Protein AF-A0A2D2CXA0-F1 (afdb_monomer_lite)

Sequence (372 aa):
MQEADERDWNELEARYREECAALLGDARRHLEQRVAGEQAKIENALAGFSRDFDAWLARERRGEASPKPNLSTLFEIWLERAPRSSDAAAERAKRRAAEAEAEALRDRLGAETARAEELERRLREAEAAVPPPAPRRGRTPGVVAVLLAAALGAMLAAAAFAPRLADSRRTADAPTQQAAETPTPPAAEEARAEAPAEAPTPPAPSPAPAAAPEPERTAAFRLAFDNRDIAGAQIAALRNVDQPGCLAACRRRADCRAYVFDKWNHACRLKADAIAFTLNPRATSGLRDDSPLPRAPAGPIAMERYPSRAFPGEGYRIDASEGPQACEALCRDDAVCVAFTFRLDEGVCHLFATTGEYFPNALADSGGKRQN

Foldseek 3Di:
DVVVVVVVVVVVVVVVVVVVVVVVVVVVVVVVVVVVVVVVVVVVLVVVLVVVVVVVVVCVVVVVDDPPQDPVRSVVVSVVVPDPDVCVVVVVVVVVVVVVVVVVVVVVVVVVVVVVVVVVVVVVVVVVPPPDPDDDDDDDPPPVVVVVVVVVVVVVVVVVPDDDPDPPPPDDDDDDDDDDDDDDDDDDDDDDDDDDDDDDDPDDPDDDPDPDPDPLPQFDKDPKDAQKDFDAAFPDKDFPAAPVRLVVVLSVDPQFFKKKAQQAGRMITTHSAGAEIKGHQRIIMIGTPPHDDHHYDDFDKDKDKDAQKDFDDQAPDKDQAPDPVRLSVVLVPDPQFFKWKQFQVVNMIHGHSHTGHIDGHNRIMMIGITGD

Organism: Methylosinus trichosporium (strain ATCC 35070 / NCIMB 11131 / UNIQEM 75 / OB3b) (NCBI:txid595536)

InterPro domains:
  IPR000177 Apple domain [SM00223] (304-372)
  IPR003609 PAN/Apple domain [PF00024] (225-277)
  IPR003609 PAN/Apple domain [PF00024] (321-358)

Radius of gyration: 35.38 Å; chains: 1; bounding box: 102×55×105 Å

pLDDT: mean 81.2, std 17.82, range [38.09, 98.75]

Secondary structure (DSSP, 8-state):
-HHHHHHHHHHHHHHHHHHHHHHHHHHHHHHHHHHHHHHHHHHHHHHHHHHHHHHHHHHHHTT-------HHHHHHHHHHHS---THHHHHHHHHHHHHHHHHHHHHHHHHHHHHHHHHHHHHHHHHHHSPPPP------TTTHHHHHHHHHHHHHHHGGG-----SSS---------PPPPPPPPPPP----PPP----PPPPPPPP-PPPPP------BPPPEEEEEEES-EEEEEES--HHHHHHHHHT-TT--EEEEETTTTEEEEES---EEEEEEEEEEEEBTTSPPPBPP--PEEEEEEEEEE-SS--SEEEE-SSHHHHHHHHHH-SS-SEEEEETTTTEEEEESS----EEEEEEEEEEEEE-

Structure (mmCIF, N/CA/C/O backbone):
data_AF-A0A2D2CXA0-F1
#
_entry.id   AF-A0A2D2CXA0-F1
#
loop_
_atom_site.group_PDB
_atom_site.id
_atom_site.type_symbol
_atom_site.label_atom_id
_atom_site.label_alt_id
_atom_site.label_comp_id
_atom_site.label_asym_id
_atom_site.label_entity_id
_atom_site.label_seq_id
_atom_site.pdbx_PDB_ins_code
_atom_site.Cartn_x
_atom_site.Cartn_y
_atom_site.Cartn_z
_atom_site.occupancy
_atom_site.B_iso_or_equiv
_atom_site.auth_seq_id
_atom_site.auth_comp_id
_atom_site.auth_asym_id
_atom_site.auth_atom_id
_atom_site.pdbx_PDB_model_num
ATOM 1 N N . MET A 1 1 ? 15.502 8.941 -55.638 1.00 53.84 1 MET A N 1
ATOM 2 C CA . MET A 1 1 ? 15.876 8.093 -54.483 1.00 53.84 1 MET A CA 1
ATOM 3 C C . MET A 1 1 ? 16.246 8.909 -53.252 1.00 53.84 1 MET A C 1
ATOM 5 O O . MET A 1 1 ? 15.835 8.488 -52.191 1.00 53.84 1 MET A O 1
ATOM 9 N N . GLN A 1 2 ? 16.928 10.059 -53.354 1.00 56.94 2 GLN A N 1
ATOM 10 C CA . GLN A 1 2 ? 17.250 10.887 -52.174 1.00 56.94 2 GLN A CA 1
ATOM 11 C C . GLN A 1 2 ? 16.018 11.495 -51.466 1.00 56.94 2 GLN A C 1
ATOM 13 O O . GLN A 1 2 ? 15.984 11.523 -50.248 1.00 56.94 2 GLN A O 1
ATOM 18 N N . GLU A 1 3 ? 14.962 11.877 -52.193 1.00 61.56 3 GLU A N 1
ATOM 19 C CA . GLU A 1 3 ? 13.756 12.478 -51.577 1.00 61.56 3 GLU A CA 1
ATOM 20 C C . GLU A 1 3 ? 12.886 11.505 -50.756 1.00 61.56 3 GLU A C 1
ATOM 22 O O . GLU A 1 3 ? 12.046 11.946 -49.975 1.00 61.56 3 GLU A O 1
ATOM 27 N N . ALA A 1 4 ? 13.034 10.188 -50.947 1.00 63.53 4 ALA A N 1
ATOM 28 C CA . ALA A 1 4 ? 12.272 9.197 -50.180 1.00 63.53 4 ALA A CA 1
ATOM 29 C C . ALA A 1 4 ? 12.884 8.963 -48.788 1.00 63.53 4 ALA A C 1
ATOM 31 O O . ALA A 1 4 ? 12.149 8.752 -47.832 1.00 63.53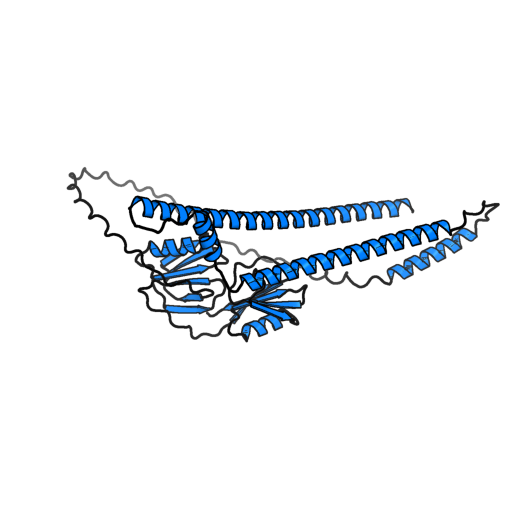 4 ALA A O 1
ATOM 32 N N . ASP A 1 5 ? 14.211 9.072 -48.686 1.00 77.81 5 ASP A N 1
ATOM 33 C CA . ASP A 1 5 ? 14.987 8.906 -47.449 1.00 77.81 5 ASP A CA 1
ATOM 34 C C . ASP A 1 5 ? 14.786 10.106 -46.503 1.00 77.81 5 ASP A C 1
ATOM 36 O O . ASP A 1 5 ? 14.668 9.974 -45.289 1.00 77.81 5 ASP A O 1
ATOM 40 N N . GLU A 1 6 ? 14.646 11.303 -47.079 1.00 79.94 6 GLU A N 1
ATOM 41 C CA . GLU A 1 6 ? 14.431 12.538 -46.322 1.00 79.94 6 GLU A CA 1
ATOM 42 C C . GLU A 1 6 ? 13.025 12.611 -45.697 1.00 79.94 6 GLU A C 1
ATOM 44 O O . GLU A 1 6 ? 1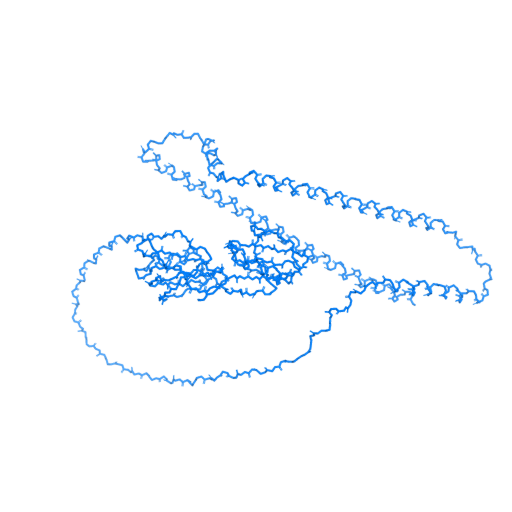2.851 13.181 -44.621 1.00 79.94 6 GLU A O 1
ATOM 49 N N . ARG A 1 7 ? 12.003 12.005 -46.323 1.00 78.81 7 ARG A N 1
ATOM 50 C CA . ARG A 1 7 ? 10.654 11.931 -45.726 1.00 78.81 7 ARG A CA 1
ATOM 51 C C . ARG A 1 7 ? 10.586 10.964 -44.551 1.00 78.81 7 ARG A C 1
ATOM 53 O O . ARG A 1 7 ? 9.989 11.322 -43.542 1.00 78.81 7 ARG A O 1
ATOM 60 N N . ASP A 1 8 ? 11.216 9.798 -44.669 1.00 86.44 8 ASP A N 1
ATOM 61 C CA . ASP A 1 8 ? 11.238 8.789 -43.600 1.00 86.44 8 ASP A CA 1
ATOM 62 C C . ASP A 1 8 ? 11.942 9.335 -42.346 1.00 86.44 8 ASP A C 1
ATOM 64 O O . ASP A 1 8 ? 11.471 9.174 -41.219 1.00 86.44 8 ASP A O 1
ATOM 68 N N . TRP A 1 9 ? 13.012 10.113 -42.543 1.00 80.44 9 TRP A N 1
ATOM 69 C CA . TRP A 1 9 ? 13.695 10.768 -41.430 1.00 80.44 9 TRP A CA 1
ATOM 70 C C . TRP A 1 9 ? 12.845 11.898 -40.809 1.00 80.44 9 TRP A C 1
ATOM 72 O O . TRP A 1 9 ? 12.706 11.986 -39.594 1.00 80.44 9 TRP A O 1
ATOM 82 N N . ASN A 1 10 ? 12.160 12.728 -41.596 1.00 86.00 10 ASN A N 1
ATOM 83 C CA . ASN A 1 10 ? 11.272 13.742 -41.005 1.00 86.00 10 ASN A CA 1
ATOM 84 C C . ASN A 1 10 ? 10.130 13.120 -40.167 1.00 86.00 10 ASN A C 1
ATOM 86 O O . ASN A 1 10 ? 9.771 13.658 -39.117 1.00 86.00 10 ASN A O 1
ATOM 90 N N . GLU A 1 11 ? 9.576 11.978 -40.591 1.00 88.56 11 GLU A N 1
ATOM 91 C CA . GLU A 1 11 ? 8.541 11.256 -39.837 1.00 88.56 11 GLU A CA 1
ATOM 92 C C . GLU A 1 11 ? 9.082 10.639 -38.539 1.00 88.56 11 GLU A C 1
ATOM 94 O O . GLU A 1 11 ? 8.463 10.773 -37.478 1.00 88.56 11 GLU A O 1
ATOM 99 N N . LEU A 1 12 ? 10.256 10.007 -38.591 1.00 81.00 12 LEU A N 1
ATOM 100 C CA . LEU A 1 12 ? 10.895 9.431 -37.409 1.00 81.00 12 LEU A CA 1
ATOM 101 C C . LEU A 1 12 ? 11.312 10.517 -36.402 1.00 81.00 12 LEU A C 1
ATOM 103 O O . LEU A 1 12 ? 11.112 10.341 -35.199 1.00 81.00 12 LEU A O 1
ATOM 107 N N . GLU A 1 13 ? 11.827 11.658 -36.869 1.00 87.81 13 GLU A N 1
ATOM 108 C CA . GLU A 1 13 ? 12.148 12.796 -36.005 1.00 87.81 13 GLU A CA 1
ATOM 109 C C . GLU A 1 13 ? 10.887 13.362 -35.336 1.00 87.81 13 GLU A C 1
ATOM 111 O O . GLU A 1 13 ? 10.889 13.623 -34.130 1.00 87.81 13 GLU A O 1
ATOM 116 N N . ALA A 1 14 ? 9.791 13.517 -36.086 1.00 88.88 14 ALA A N 1
ATOM 117 C CA . ALA A 1 14 ? 8.520 13.986 -35.540 1.00 88.88 14 ALA A CA 1
ATOM 118 C C . ALA A 1 14 ? 7.998 13.051 -34.440 1.00 88.88 14 ALA A C 1
ATOM 120 O O . ALA A 1 14 ? 7.622 13.517 -33.362 1.00 88.88 14 ALA A O 1
ATOM 121 N N . ARG A 1 15 ? 8.052 11.735 -34.676 1.00 86.69 15 ARG A N 1
ATOM 122 C CA . ARG A 1 15 ? 7.653 10.724 -33.692 1.00 86.69 15 ARG A CA 1
ATOM 123 C C . ARG A 1 15 ? 8.514 10.779 -32.433 1.00 86.69 15 ARG A C 1
ATOM 125 O O . ARG A 1 15 ? 7.987 10.766 -31.325 1.00 86.69 15 ARG A O 1
ATOM 132 N N . TYR A 1 16 ? 9.830 10.892 -32.595 1.00 81.69 16 TYR A N 1
ATOM 133 C CA . TYR A 1 16 ? 10.749 11.001 -31.466 1.00 81.69 16 TYR A CA 1
ATOM 134 C C . TYR A 1 16 ? 10.483 12.265 -30.633 1.00 81.69 16 TYR A C 1
ATOM 136 O O . TYR A 1 16 ? 10.443 12.210 -29.405 1.00 81.69 16 TYR A O 1
ATOM 144 N N . ARG A 1 17 ? 10.224 13.406 -31.287 1.00 85.75 17 ARG A N 1
ATOM 145 C CA . ARG A 1 17 ? 9.852 14.655 -30.600 1.00 85.75 17 ARG A CA 1
ATOM 146 C C . ARG A 1 17 ? 8.550 14.515 -29.810 1.00 85.75 17 ARG A C 1
ATOM 148 O O . ARG A 1 17 ? 8.471 15.036 -28.698 1.00 85.75 17 ARG A O 1
ATOM 155 N N . GLU A 1 18 ? 7.554 13.817 -30.352 1.00 89.06 18 GLU A N 1
ATOM 156 C CA . GLU A 1 18 ? 6.287 13.551 -29.661 1.00 89.06 18 GLU A CA 1
ATOM 157 C C . GLU A 1 18 ? 6.487 12.658 -28.425 1.00 89.06 18 GLU A C 1
ATOM 159 O O . GLU A 1 18 ? 6.010 12.992 -27.339 1.00 89.06 18 GLU A O 1
ATOM 164 N N . GLU A 1 19 ? 7.269 11.582 -28.550 1.00 83.69 19 GLU A N 1
ATOM 165 C CA . GLU A 1 19 ? 7.605 10.687 -27.433 1.00 83.69 19 GLU A CA 1
ATOM 166 C C . GLU A 1 19 ? 8.385 11.423 -26.326 1.00 83.69 19 GLU A C 1
ATOM 168 O O . GLU A 1 19 ? 8.049 11.313 -25.143 1.00 83.69 19 GLU A O 1
ATOM 173 N N . CYS A 1 20 ? 9.370 12.255 -26.687 1.00 79.44 20 CYS A N 1
ATOM 174 C CA . CYS A 1 20 ? 10.084 13.099 -25.727 1.00 79.44 20 CYS A CA 1
ATOM 175 C C . CYS A 1 20 ? 9.160 14.113 -25.035 1.00 79.44 20 CYS A C 1
ATOM 177 O O . CYS A 1 20 ? 9.269 14.318 -23.823 1.00 79.44 20 CYS A O 1
ATOM 179 N N . ALA A 1 21 ? 8.244 14.745 -25.773 1.00 85.12 21 ALA A N 1
ATOM 180 C CA . ALA A 1 21 ? 7.292 15.695 -25.204 1.00 85.12 21 ALA A CA 1
ATOM 181 C C . ALA A 1 21 ? 6.337 15.019 -24.206 1.00 85.12 21 ALA A C 1
ATOM 183 O O . ALA A 1 21 ? 6.059 15.586 -23.145 1.00 85.12 21 ALA A O 1
ATOM 184 N N . ALA A 1 22 ? 5.881 13.798 -24.504 1.00 84.00 22 ALA A N 1
ATOM 185 C CA . ALA A 1 22 ? 5.052 13.006 -23.600 1.00 84.00 22 ALA A CA 1
ATOM 186 C C . ALA A 1 22 ? 5.792 12.672 -22.293 1.00 84.00 22 ALA A C 1
ATOM 188 O O . ALA A 1 22 ? 5.273 12.957 -21.210 1.00 84.00 22 ALA A O 1
ATOM 189 N N . LEU A 1 23 ? 7.034 12.178 -22.389 1.00 76.50 23 LEU A N 1
ATOM 190 C CA . LEU A 1 23 ? 7.877 11.859 -21.228 1.00 76.50 23 LEU A CA 1
ATOM 191 C C . LEU A 1 23 ? 8.147 13.084 -20.343 1.00 76.50 23 LEU A C 1
ATOM 193 O O . LEU A 1 23 ? 8.037 13.005 -19.118 1.00 76.50 23 LEU A O 1
ATOM 197 N N . LEU A 1 24 ? 8.452 14.239 -20.943 1.00 79.69 24 LEU A N 1
ATOM 198 C CA . LEU A 1 24 ? 8.636 15.490 -20.199 1.00 79.69 24 LEU A CA 1
ATOM 199 C C . LEU A 1 24 ? 7.334 15.955 -19.528 1.00 79.69 24 LEU A C 1
ATOM 201 O O . LEU A 1 24 ? 7.364 16.465 -18.405 1.00 79.69 24 LEU A O 1
ATOM 205 N N . GLY A 1 25 ? 6.188 15.752 -20.183 1.00 84.81 25 GLY A N 1
ATOM 206 C CA . GLY A 1 25 ? 4.870 16.029 -19.616 1.00 84.81 25 GLY A CA 1
ATOM 207 C C . GLY A 1 25 ? 4.556 15.172 -18.385 1.00 84.81 25 GLY A C 1
ATOM 208 O O . GLY A 1 25 ? 4.068 15.700 -17.383 1.00 84.81 25 GLY A O 1
ATOM 209 N N . ASP A 1 26 ? 4.868 13.875 -18.430 1.00 77.19 26 ASP A N 1
ATOM 210 C CA . ASP A 1 26 ? 4.719 12.960 -17.290 1.00 77.19 26 ASP A CA 1
ATOM 211 C C . ASP A 1 26 ? 5.654 13.321 -16.134 1.00 77.19 26 ASP A C 1
ATOM 213 O O . ASP A 1 26 ? 5.209 13.436 -14.988 1.00 77.19 26 ASP A O 1
ATOM 217 N N . ALA A 1 27 ? 6.930 13.584 -16.429 1.00 67.88 27 ALA A N 1
ATOM 218 C CA . ALA A 1 27 ? 7.909 13.999 -15.427 1.00 67.88 27 ALA A CA 1
ATOM 219 C C . ALA A 1 27 ? 7.477 15.290 -14.710 1.00 67.88 27 ALA A C 1
ATOM 221 O O . ALA A 1 27 ? 7.562 15.388 -13.482 1.00 67.88 27 ALA A O 1
ATOM 222 N N . ARG A 1 28 ? 6.944 16.265 -15.458 1.00 86.19 28 ARG A N 1
ATOM 223 C CA . ARG A 1 28 ? 6.404 17.505 -14.892 1.00 86.19 28 ARG A CA 1
ATOM 224 C C . ARG A 1 28 ? 5.213 17.245 -13.968 1.00 86.19 28 ARG A C 1
ATOM 226 O O . ARG A 1 28 ? 5.216 17.751 -12.849 1.00 86.19 28 ARG A O 1
ATOM 233 N N . ARG A 1 29 ? 4.230 16.441 -14.393 1.00 81.06 29 ARG A N 1
ATOM 234 C CA . ARG A 1 29 ? 3.072 16.079 -13.550 1.00 81.06 29 ARG A CA 1
ATOM 235 C C . ARG A 1 29 ? 3.506 15.399 -12.254 1.00 81.06 29 ARG A C 1
ATOM 237 O O . ARG A 1 29 ? 2.975 15.710 -11.191 1.00 81.06 29 ARG A O 1
ATOM 244 N N . HIS A 1 30 ? 4.489 14.506 -12.328 1.00 73.94 30 HIS A N 1
ATOM 245 C CA . HIS A 1 30 ? 5.022 13.826 -11.151 1.00 73.94 30 HIS A CA 1
ATOM 246 C C . HIS A 1 30 ? 5.694 14.804 -10.170 1.00 73.94 30 HIS A C 1
ATOM 248 O O . HIS A 1 30 ? 5.470 14.727 -8.960 1.00 73.94 30 HIS A O 1
ATOM 254 N N . LEU A 1 31 ? 6.472 15.768 -10.674 1.00 67.44 31 LEU A N 1
ATOM 255 C CA . LEU A 1 31 ? 7.061 16.827 -9.848 1.00 67.44 31 LEU A CA 1
ATOM 256 C C . LEU A 1 31 ? 5.992 17.721 -9.208 1.00 67.44 31 LEU A C 1
ATOM 258 O O . LEU A 1 31 ? 6.068 17.988 -8.011 1.00 67.44 31 LEU A O 1
ATOM 262 N N . GLU A 1 32 ? 4.977 18.134 -9.969 1.00 81.25 32 GLU A N 1
ATOM 263 C CA . GLU A 1 32 ? 3.853 18.931 -9.459 1.00 81.25 32 GLU A CA 1
ATOM 264 C C . GLU A 1 32 ? 3.099 18.185 -8.340 1.00 81.25 32 GLU A C 1
ATOM 266 O O . GLU A 1 32 ? 2.808 18.773 -7.297 1.00 81.25 32 GLU A O 1
ATOM 271 N N . GLN A 1 33 ? 2.874 16.873 -8.485 1.00 78.62 33 GLN A N 1
ATOM 272 C CA . GLN A 1 33 ? 2.280 16.032 -7.438 1.00 78.62 33 GLN A CA 1
ATOM 273 C C . GLN A 1 33 ? 3.152 15.946 -6.178 1.00 78.62 33 GLN A C 1
ATOM 275 O O . GLN A 1 33 ? 2.628 16.028 -5.066 1.00 78.62 33 GLN A O 1
ATOM 280 N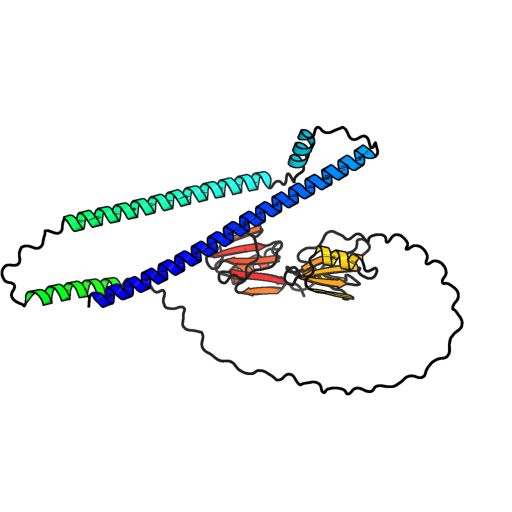 N . ARG A 1 34 ? 4.479 15.814 -6.321 1.00 77.31 34 ARG A N 1
ATOM 281 C CA . ARG A 1 34 ? 5.397 15.812 -5.168 1.00 77.31 34 ARG A CA 1
ATOM 282 C C . ARG A 1 34 ? 5.390 17.150 -4.436 1.00 77.31 34 ARG A C 1
ATOM 284 O O . ARG A 1 34 ? 5.324 17.155 -3.210 1.00 77.31 34 ARG A O 1
ATOM 291 N N . VAL A 1 35 ? 5.419 18.265 -5.167 1.00 81.56 35 VAL A N 1
ATOM 292 C CA . VAL A 1 35 ? 5.351 19.612 -4.578 1.00 81.56 35 VAL A CA 1
ATOM 293 C C . VAL A 1 35 ? 4.027 19.810 -3.840 1.00 81.56 35 VAL A C 1
ATOM 295 O O . VAL A 1 35 ? 4.041 20.238 -2.689 1.00 81.56 35 VAL A O 1
ATOM 298 N N . ALA A 1 36 ? 2.898 19.426 -4.445 1.00 79.06 36 ALA A N 1
ATOM 299 C CA . ALA A 1 36 ? 1.590 19.492 -3.794 1.00 79.06 36 ALA A CA 1
ATOM 300 C C . ALA A 1 36 ? 1.528 18.624 -2.523 1.00 79.06 36 ALA A C 1
ATOM 302 O O . ALA A 1 36 ? 0.997 19.056 -1.500 1.00 79.06 36 ALA A O 1
ATOM 303 N N . GLY A 1 37 ? 2.119 17.425 -2.558 1.00 77.94 37 GLY A N 1
ATOM 304 C CA . GLY A 1 37 ? 2.213 16.536 -1.400 1.00 77.94 37 GLY A CA 1
ATOM 305 C C . GLY A 1 37 ? 3.037 17.124 -0.251 1.00 77.94 37 GLY A C 1
ATOM 306 O O . GLY A 1 37 ? 2.608 17.069 0.901 1.00 77.94 37 GLY A O 1
ATOM 307 N N . GLU A 1 38 ? 4.195 17.721 -0.542 1.00 80.69 38 GLU A N 1
ATOM 308 C CA . GLU A 1 38 ? 5.014 18.406 0.469 1.00 80.69 38 GLU A CA 1
ATOM 309 C C . GLU A 1 38 ? 4.313 19.650 1.029 1.00 80.69 38 GLU A C 1
ATOM 311 O O . GLU A 1 38 ? 4.316 19.874 2.240 1.00 80.69 38 GLU A O 1
ATOM 316 N N . GLN A 1 39 ? 3.631 20.420 0.181 1.00 82.62 39 GLN A N 1
ATOM 317 C CA . GLN A 1 39 ? 2.872 21.585 0.625 1.00 82.62 39 GLN A CA 1
ATOM 318 C C . GLN A 1 39 ? 1.715 21.197 1.557 1.00 82.62 39 GLN A C 1
ATOM 320 O O . GLN A 1 39 ? 1.560 21.800 2.619 1.00 82.62 39 GLN A O 1
ATOM 325 N N . ALA A 1 40 ? 0.984 20.122 1.248 1.00 76.94 40 ALA A N 1
ATOM 326 C CA . ALA A 1 40 ? -0.053 19.590 2.130 1.00 76.94 40 ALA A CA 1
ATOM 327 C C . ALA A 1 40 ? 0.505 19.127 3.492 1.00 76.94 40 ALA A C 1
ATOM 329 O O . ALA A 1 40 ? -0.157 19.280 4.520 1.00 76.94 40 ALA A O 1
ATOM 330 N N . LYS A 1 41 ? 1.731 18.581 3.545 1.00 73.88 41 LYS A N 1
ATOM 331 C CA . LYS A 1 41 ? 2.391 18.241 4.823 1.00 73.88 41 LYS A CA 1
ATOM 332 C C . LYS A 1 41 ? 2.672 19.492 5.656 1.00 73.88 41 LYS A C 1
ATOM 334 O O . LYS A 1 41 ? 2.411 19.480 6.859 1.00 73.88 41 LYS A O 1
ATOM 339 N N . ILE A 1 42 ? 3.161 20.562 5.027 1.00 73.81 42 ILE A N 1
ATOM 340 C CA . ILE A 1 42 ? 3.424 21.848 5.692 1.00 73.81 42 ILE A CA 1
ATOM 341 C C . ILE A 1 42 ? 2.121 22.444 6.236 1.00 73.81 42 ILE A C 1
ATOM 343 O O . ILE A 1 42 ? 2.062 22.813 7.408 1.00 73.81 42 ILE A O 1
ATOM 347 N N . GLU A 1 43 ? 1.061 22.483 5.428 1.00 78.88 43 GLU A N 1
ATOM 348 C CA . GLU A 1 43 ? -0.248 23.003 5.846 1.00 78.88 43 GLU A CA 1
ATOM 349 C C . GLU A 1 43 ? -0.839 22.204 7.015 1.00 78.88 43 GLU A C 1
ATOM 351 O O . GLU A 1 43 ? -1.302 22.790 7.996 1.00 78.88 43 GLU A O 1
ATOM 356 N N . ASN A 1 44 ? -0.749 20.871 6.977 1.00 73.31 44 ASN A N 1
ATOM 357 C CA . ASN A 1 44 ? -1.187 20.014 8.081 1.00 73.31 44 ASN A CA 1
ATOM 358 C C . ASN A 1 44 ? -0.388 20.258 9.369 1.00 73.31 44 ASN A C 1
ATOM 360 O O . ASN A 1 44 ? -0.964 20.273 10.462 1.00 73.31 44 ASN A O 1
ATOM 364 N N . ALA A 1 45 ? 0.925 20.469 9.255 1.00 71.38 45 ALA A N 1
ATOM 365 C CA . ALA A 1 45 ? 1.782 20.777 10.394 1.00 71.38 45 ALA A CA 1
ATOM 366 C C . ALA A 1 45 ? 1.430 22.142 11.015 1.00 71.38 45 ALA A C 1
ATOM 368 O O . ALA A 1 45 ? 1.275 22.241 12.234 1.00 71.38 45 ALA A O 1
ATOM 369 N N . LEU A 1 46 ? 1.209 23.167 10.183 1.00 79.94 46 LEU A N 1
ATOM 370 C CA . LEU A 1 46 ? 0.765 24.495 10.618 1.00 79.94 46 LEU A CA 1
ATOM 371 C C . LEU A 1 46 ? -0.623 24.456 11.272 1.00 79.94 46 LEU A C 1
ATOM 373 O O . LEU A 1 46 ? -0.834 25.084 12.309 1.00 79.94 46 LEU A O 1
ATOM 377 N N . ALA A 1 47 ? -1.554 23.673 10.722 1.00 77.12 47 ALA A N 1
ATOM 378 C CA . ALA A 1 47 ? -2.868 23.466 11.325 1.00 77.12 47 ALA A CA 1
ATOM 379 C C . ALA A 1 47 ? -2.765 22.786 12.703 1.00 77.12 47 ALA A C 1
ATOM 381 O O . ALA A 1 47 ? -3.507 23.132 13.623 1.00 77.12 47 ALA A O 1
ATOM 382 N N . GLY A 1 48 ? -1.830 21.842 12.867 1.00 77.44 48 GLY A N 1
ATOM 383 C CA . GLY A 1 48 ? -1.499 21.244 14.163 1.00 77.44 48 GLY A CA 1
ATOM 384 C C . GLY A 1 48 ? -1.012 22.282 15.172 1.00 77.44 48 GLY A C 1
ATOM 385 O O . GLY A 1 48 ? -1.590 22.400 16.251 1.00 77.44 48 GLY A O 1
ATOM 386 N N . PHE A 1 49 ? -0.021 23.088 14.783 1.00 79.81 49 PHE A N 1
ATOM 387 C CA . PHE A 1 49 ? 0.507 24.172 15.611 1.00 79.81 49 PHE A CA 1
ATOM 388 C C . PHE A 1 49 ? -0.580 2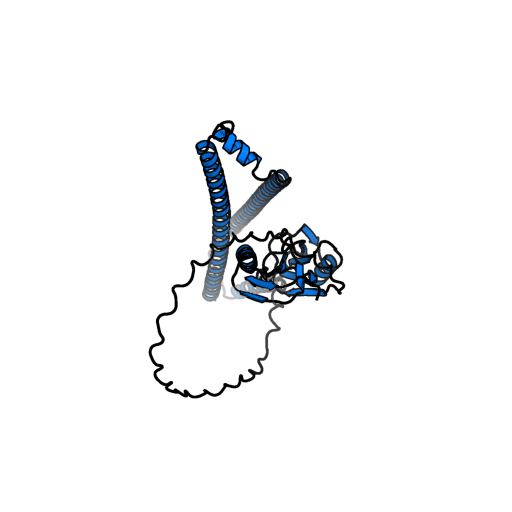5.174 16.033 1.00 79.81 49 PHE A C 1
ATOM 390 O O . PHE A 1 49 ? -0.665 25.528 17.207 1.00 79.81 49 PHE A O 1
ATOM 397 N N . SER A 1 50 ? -1.450 25.590 15.104 1.00 80.00 50 SER A N 1
ATOM 398 C CA . SER A 1 50 ? -2.550 26.516 15.402 1.00 80.00 50 SER A CA 1
ATOM 399 C C . SER A 1 50 ? -3.485 25.962 16.479 1.00 80.00 50 SER A C 1
ATOM 401 O O . SER A 1 50 ? -3.809 26.672 17.428 1.00 80.00 50 SER A O 1
ATOM 403 N N . ARG A 1 51 ? -3.874 24.682 16.385 1.00 80.31 51 ARG A N 1
ATOM 404 C CA . ARG A 1 51 ? -4.736 24.038 17.392 1.00 80.31 51 ARG A CA 1
ATOM 405 C C . ARG A 1 51 ? -4.078 23.981 18.768 1.00 80.31 51 ARG A C 1
ATOM 407 O O . ARG A 1 51 ? -4.740 24.242 19.771 1.00 80.31 51 ARG A O 1
ATOM 414 N N . ASP A 1 52 ? -2.791 23.648 18.820 1.00 76.88 52 ASP A N 1
ATOM 415 C CA . ASP A 1 52 ? -2.044 23.576 20.079 1.00 76.88 52 ASP A CA 1
ATOM 416 C C . ASP A 1 52 ? -1.902 24.960 20.729 1.00 76.88 52 ASP A C 1
ATOM 418 O O . ASP A 1 52 ? -2.031 25.099 21.952 1.00 76.88 52 ASP A O 1
ATOM 422 N N . PHE A 1 53 ? -1.696 25.993 19.909 1.00 81.19 53 PHE A N 1
ATOM 423 C CA . PHE A 1 53 ? -1.643 27.383 20.346 1.00 81.19 53 PHE A CA 1
ATOM 424 C C . PHE A 1 53 ? -2.994 27.869 20.888 1.00 81.19 53 PHE A C 1
ATOM 426 O O . PHE A 1 53 ? -3.049 28.431 21.984 1.00 81.19 53 PHE A O 1
ATOM 433 N N . ASP A 1 54 ? -4.094 27.579 20.190 1.00 83.25 54 ASP A N 1
ATOM 434 C CA . ASP A 1 54 ? -5.449 27.908 20.647 1.00 83.25 54 ASP A CA 1
ATOM 435 C C . ASP A 1 54 ? -5.797 27.192 21.960 1.00 83.25 54 ASP A C 1
ATOM 437 O O . ASP A 1 54 ? -6.360 27.791 22.882 1.00 83.25 54 ASP A O 1
ATOM 441 N N . ALA A 1 55 ? -5.409 25.920 22.095 1.00 79.56 55 ALA A N 1
ATOM 442 C CA . ALA A 1 55 ? -5.584 25.162 23.329 1.00 79.56 55 ALA A CA 1
ATOM 443 C C . ALA A 1 55 ? -4.785 25.767 24.495 1.00 79.56 55 ALA A C 1
ATOM 445 O O . ALA A 1 55 ? -5.277 25.813 25.627 1.00 79.56 55 ALA A O 1
ATOM 446 N N . TRP A 1 56 ? -3.566 26.250 24.236 1.00 84.38 56 TRP A N 1
ATOM 447 C CA . TRP A 1 56 ? -2.773 26.977 25.225 1.00 84.38 56 TRP A CA 1
ATOM 448 C C . TRP A 1 56 ? -3.427 28.310 25.619 1.00 84.38 56 TRP A C 1
ATOM 450 O O . TRP A 1 56 ? -3.605 28.554 26.813 1.00 84.38 56 TRP A O 1
ATOM 460 N N . LEU A 1 57 ? -3.888 29.115 24.655 1.00 84.06 57 LEU A N 1
ATOM 461 C CA . LEU A 1 57 ? -4.623 30.358 24.927 1.00 84.06 57 LEU A CA 1
ATOM 462 C C . LEU A 1 57 ? -5.884 30.112 25.766 1.00 84.06 57 LEU A C 1
ATOM 464 O O . LEU A 1 57 ? -6.201 30.896 26.662 1.00 84.06 57 LEU A O 1
ATOM 468 N N . ALA A 1 58 ? -6.604 29.019 25.503 1.00 83.69 58 ALA A N 1
ATOM 469 C CA . ALA A 1 58 ? -7.787 28.649 26.269 1.00 83.69 58 ALA A CA 1
ATOM 470 C C . ALA A 1 58 ? -7.457 28.318 27.736 1.00 83.69 58 ALA A C 1
ATOM 472 O O . ALA A 1 58 ? -8.238 28.680 28.615 1.00 83.69 58 ALA A O 1
ATOM 473 N N . ARG A 1 59 ? -6.316 27.664 28.013 1.00 83.50 59 ARG A N 1
ATOM 474 C CA . ARG A 1 59 ? -5.827 27.418 29.387 1.00 83.50 59 ARG A CA 1
ATOM 475 C C . ARG A 1 59 ? -5.479 28.722 30.100 1.00 83.50 59 ARG A C 1
ATOM 477 O O . ARG A 1 59 ? -5.931 28.940 31.221 1.00 83.50 59 ARG A O 1
ATOM 484 N N . GLU A 1 60 ? -4.768 29.618 29.418 1.00 84.62 60 GLU A N 1
ATOM 485 C CA . GLU A 1 60 ? -4.380 30.921 29.974 1.00 84.62 60 GLU A CA 1
ATOM 486 C C . GLU A 1 60 ? -5.615 31.751 30.368 1.00 84.62 60 GLU A C 1
ATOM 488 O O . GLU A 1 60 ? -5.677 32.308 31.463 1.00 84.62 60 GLU A O 1
ATOM 493 N N . ARG A 1 61 ? -6.664 31.762 29.528 1.00 89.44 61 ARG A N 1
ATOM 494 C CA . ARG A 1 61 ? -7.938 32.444 29.836 1.00 89.44 61 ARG A CA 1
ATOM 495 C C . ARG A 1 61 ? -8.665 31.875 31.056 1.00 89.44 61 ARG A C 1
ATOM 497 O O . ARG A 1 61 ? -9.457 32.592 31.660 1.00 89.44 61 ARG A O 1
ATOM 504 N N . ARG A 1 62 ? -8.421 30.612 31.419 1.00 93.50 62 ARG A N 1
ATOM 505 C CA . ARG A 1 62 ? -8.987 29.977 32.621 1.00 93.50 62 ARG A CA 1
ATOM 506 C C . ARG A 1 62 ? -8.158 30.224 33.884 1.00 93.50 62 ARG A C 1
ATOM 508 O O . ARG A 1 62 ? -8.545 29.755 34.948 1.00 93.50 62 ARG A O 1
ATOM 515 N N . GLY A 1 63 ? -7.040 30.949 33.791 1.00 92.19 63 GLY A N 1
ATOM 516 C CA . GLY A 1 63 ? -6.136 31.162 34.924 1.00 92.19 63 GLY A CA 1
ATOM 517 C C . GLY A 1 63 ? -5.404 29.889 35.362 1.00 92.19 63 GLY A C 1
ATOM 518 O O . GLY A 1 63 ? -4.852 29.843 36.459 1.00 92.19 63 GLY A O 1
ATOM 519 N N . GLU A 1 64 ? -5.391 28.852 34.518 1.00 90.31 64 GLU A N 1
ATOM 520 C CA . GLU A 1 64 ? -4.587 27.652 34.733 1.00 90.31 64 GLU A CA 1
ATOM 521 C C . GLU A 1 64 ? -3.124 28.042 34.504 1.00 90.31 64 GLU A C 1
ATOM 523 O O . GLU A 1 64 ? -2.675 28.113 33.361 1.00 90.31 64 GLU A O 1
ATOM 528 N N . ALA A 1 65 ? -2.406 28.364 35.587 1.00 54.69 65 ALA A N 1
ATOM 529 C CA . ALA A 1 65 ? -1.039 28.875 35.553 1.00 54.69 65 ALA A CA 1
ATOM 530 C C . ALA A 1 65 ? -0.105 27.934 34.774 1.00 54.69 65 ALA A C 1
ATOM 532 O O . ALA A 1 65 ? 0.448 26.977 35.314 1.00 54.69 65 ALA A O 1
ATOM 533 N N . SER A 1 66 ? 0.080 28.226 33.490 1.00 63.00 66 SER A N 1
ATOM 534 C CA . SER A 1 66 ? 1.175 27.694 32.695 1.00 63.00 66 SER A CA 1
ATOM 535 C C . SER A 1 66 ? 2.308 28.716 32.730 1.00 63.00 66 SER A C 1
ATOM 537 O O . SER A 1 66 ? 2.050 29.914 32.600 1.00 63.00 66 SER A O 1
ATOM 539 N N . PRO A 1 67 ? 3.572 28.297 32.902 1.00 71.12 67 PRO A N 1
ATOM 540 C CA . PRO A 1 67 ? 4.689 29.213 32.722 1.00 71.12 67 PRO A CA 1
ATOM 541 C C . PRO A 1 67 ? 4.586 29.788 31.311 1.00 71.12 67 PRO A C 1
ATOM 543 O O . PRO A 1 67 ? 4.584 29.007 30.364 1.00 71.12 67 PRO A O 1
ATOM 546 N N . LYS A 1 68 ? 4.448 31.119 31.180 1.00 64.69 68 LYS A N 1
ATOM 547 C CA . LYS A 1 68 ? 4.350 31.814 29.888 1.00 64.69 68 LYS A CA 1
ATOM 548 C C . LYS A 1 68 ? 5.556 31.424 29.043 1.00 64.69 68 LYS A C 1
ATOM 550 O O . LYS A 1 68 ? 6.656 31.916 29.306 1.00 64.69 68 LYS A O 1
ATOM 555 N N . PRO A 1 69 ? 5.391 30.542 28.053 1.00 60.75 69 PRO A N 1
ATOM 556 C CA . PRO A 1 69 ? 6.492 30.237 27.183 1.00 60.75 69 PRO A CA 1
ATOM 557 C C . PRO A 1 69 ? 6.635 31.435 26.245 1.00 60.75 69 PRO A C 1
ATOM 559 O O . PRO A 1 69 ? 5.665 31.945 25.683 1.00 60.75 69 PRO A O 1
ATOM 562 N N . ASN A 1 70 ? 7.859 31.924 26.104 1.00 74.00 70 ASN A N 1
ATOM 563 C CA . ASN A 1 70 ? 8.215 32.806 25.002 1.00 74.00 70 ASN A CA 1
ATOM 564 C C . ASN A 1 70 ? 7.764 32.118 23.685 1.00 74.00 70 ASN A C 1
ATOM 566 O O . ASN A 1 70 ? 7.929 30.907 23.546 1.00 74.00 70 ASN A O 1
ATOM 570 N N . LEU A 1 71 ? 7.177 32.853 22.730 1.00 71.12 71 LEU A N 1
ATOM 571 C CA . LEU A 1 71 ? 6.730 32.306 21.433 1.00 71.12 71 LEU A CA 1
ATOM 572 C C . LEU A 1 71 ? 7.841 31.530 20.701 1.00 71.12 71 LEU A C 1
ATOM 574 O O . LEU A 1 71 ? 7.581 30.480 20.121 1.00 71.12 71 LEU A O 1
ATOM 578 N N . SER A 1 72 ? 9.086 31.996 20.795 1.00 69.94 72 SER A N 1
ATOM 579 C CA . SER A 1 72 ? 10.271 31.280 20.313 1.00 69.94 72 SER A CA 1
ATOM 580 C C . SER A 1 72 ? 10.492 29.969 21.066 1.00 69.94 72 SER A C 1
ATOM 582 O O . SER A 1 72 ? 10.829 28.973 20.444 1.00 69.94 72 SER A O 1
ATOM 584 N N . THR A 1 73 ? 10.224 29.918 22.370 1.00 69.50 73 THR A N 1
ATOM 585 C CA . THR A 1 73 ? 10.298 28.686 23.166 1.00 69.50 73 THR A CA 1
ATOM 586 C C . THR A 1 73 ? 9.167 27.712 22.825 1.00 69.50 73 THR A C 1
ATOM 588 O O . THR A 1 73 ? 9.404 26.512 22.828 1.00 69.50 73 THR A O 1
ATOM 591 N N . LEU A 1 74 ? 7.959 28.179 22.481 1.00 67.31 74 LEU A N 1
ATOM 592 C CA . LEU A 1 74 ? 6.899 27.300 21.956 1.00 67.31 74 LEU A CA 1
ATOM 593 C C . LEU A 1 74 ? 7.268 26.711 20.597 1.00 67.31 74 LEU A C 1
ATOM 595 O O . LEU A 1 74 ? 7.034 25.527 20.374 1.00 67.31 74 LEU A O 1
ATOM 599 N N . PHE A 1 75 ? 7.845 27.523 19.712 1.00 70.75 75 PHE A N 1
ATOM 600 C CA . PHE A 1 75 ? 8.273 27.076 18.392 1.00 70.75 75 PHE A CA 1
ATOM 601 C C . PHE A 1 75 ? 9.436 26.077 18.482 1.00 70.75 75 PHE A C 1
ATOM 603 O O . PHE A 1 75 ? 9.379 25.025 17.857 1.00 70.75 75 PHE A O 1
ATOM 610 N N . GLU A 1 76 ? 10.429 26.345 19.335 1.00 70.62 76 GLU A N 1
ATOM 611 C CA . GLU A 1 76 ? 11.527 25.421 19.655 1.00 70.62 76 GLU A CA 1
ATOM 612 C C . GLU A 1 76 ? 11.000 24.127 20.293 1.00 70.62 76 GLU A C 1
ATOM 614 O O . GLU A 1 76 ? 11.287 23.046 19.797 1.00 70.62 76 GLU A O 1
ATOM 619 N N . ILE A 1 77 ? 10.140 24.195 21.320 1.00 68.31 77 ILE A N 1
ATOM 620 C CA . ILE A 1 77 ? 9.553 22.998 21.953 1.00 68.31 77 ILE A CA 1
ATOM 621 C C . ILE A 1 77 ? 8.715 22.194 20.955 1.00 68.31 77 ILE A C 1
ATOM 623 O O . ILE A 1 77 ? 8.700 20.968 21.035 1.00 68.31 77 ILE A O 1
ATOM 627 N N . TRP A 1 78 ? 8.007 22.847 20.030 1.00 72.06 78 TRP A N 1
ATOM 628 C CA . TRP A 1 78 ? 7.236 22.172 18.987 1.00 72.06 78 TRP A CA 1
ATOM 629 C C . TRP A 1 78 ? 8.145 21.532 17.933 1.00 72.06 78 TRP A C 1
ATOM 631 O O . TRP A 1 78 ? 7.917 20.381 17.581 1.00 72.06 78 TRP A O 1
ATOM 641 N N . LEU A 1 79 ? 9.223 22.197 17.505 1.00 66.06 79 LEU A N 1
ATOM 642 C CA . LEU A 1 79 ? 10.261 21.601 16.652 1.00 66.06 79 LEU A CA 1
ATOM 643 C C . LEU A 1 79 ? 10.992 20.438 17.344 1.00 66.06 79 LEU A C 1
ATOM 645 O O . LEU A 1 79 ? 11.391 19.481 16.686 1.00 66.06 79 LEU A O 1
ATOM 649 N N . GLU A 1 80 ? 11.146 20.494 18.667 1.00 62.66 80 GLU A N 1
ATOM 650 C CA . GLU A 1 80 ? 11.770 19.443 19.474 1.00 62.66 80 GLU A CA 1
ATOM 651 C C . GLU A 1 80 ? 10.820 18.286 19.839 1.00 62.66 80 GLU A C 1
ATOM 653 O O . GLU A 1 80 ? 11.292 17.174 20.092 1.00 62.66 80 GLU A O 1
ATOM 658 N N . ARG A 1 81 ? 9.501 18.532 19.895 1.00 58.97 81 ARG A N 1
ATOM 659 C CA . ARG A 1 81 ? 8.449 17.521 20.131 1.00 58.97 81 ARG A CA 1
ATOM 660 C C . ARG A 1 81 ? 7.861 16.937 18.853 1.00 58.97 81 ARG A C 1
ATOM 662 O O . ARG A 1 81 ? 7.330 15.828 18.922 1.00 58.97 81 ARG A O 1
ATOM 669 N N . ALA A 1 82 ? 7.953 17.633 17.718 1.00 54.25 82 ALA A N 1
ATOM 670 C CA . ALA A 1 82 ? 7.831 17.009 16.408 1.00 54.25 82 ALA A CA 1
ATOM 671 C C . ALA A 1 82 ? 8.766 15.801 16.442 1.00 54.25 82 ALA A C 1
ATOM 673 O O . ALA A 1 82 ? 9.906 15.959 16.885 1.00 54.25 82 ALA A O 1
ATOM 674 N N . PRO A 1 83 ? 8.258 14.593 16.148 1.00 45.84 83 PRO A N 1
ATOM 675 C CA . PRO A 1 83 ? 8.863 13.362 16.613 1.00 45.84 83 PRO A CA 1
ATOM 676 C C . PRO A 1 83 ? 10.354 13.387 16.299 1.00 45.84 83 PRO A C 1
ATOM 678 O O . PRO A 1 83 ? 10.761 13.287 15.143 1.00 45.84 83 PRO A O 1
ATOM 681 N N . ARG A 1 84 ? 11.172 13.504 17.353 1.00 50.25 84 ARG A N 1
ATOM 682 C CA . ARG A 1 84 ? 12.559 13.045 17.355 1.00 50.25 84 ARG A CA 1
ATOM 683 C C . ARG A 1 84 ? 12.501 11.527 17.211 1.00 50.25 84 ARG A C 1
ATOM 685 O O . ARG A 1 84 ? 12.856 10.795 18.129 1.00 50.25 84 ARG A O 1
ATOM 692 N N . SER A 1 85 ? 11.955 11.036 16.101 1.00 51.25 85 SER A N 1
ATOM 693 C CA . SER A 1 85 ? 12.155 9.658 15.738 1.00 51.25 85 SER A CA 1
ATOM 694 C C . SER A 1 85 ? 13.648 9.539 15.467 1.00 51.25 85 SER A C 1
ATOM 696 O O . SER A 1 85 ? 14.298 10.447 14.933 1.00 51.25 85 SER A O 1
ATOM 698 N N . SER A 1 86 ? 14.215 8.411 15.861 1.00 55.69 86 SER A N 1
ATOM 699 C CA . SER A 1 86 ? 15.531 7.950 15.429 1.00 55.69 86 SER A CA 1
ATOM 700 C C . SER A 1 86 ? 15.756 8.076 13.911 1.00 55.69 86 SER A C 1
ATOM 702 O O . SER A 1 86 ? 16.891 7.992 13.449 1.00 55.69 86 SER A O 1
ATOM 704 N N . ASP A 1 87 ? 14.707 8.354 13.137 1.00 60.12 87 ASP A N 1
ATOM 705 C CA . ASP A 1 87 ? 14.751 8.559 11.703 1.00 60.12 87 ASP A CA 1
ATOM 706 C C . ASP A 1 87 ? 15.306 9.931 11.305 1.00 60.12 87 ASP A C 1
ATOM 708 O O . ASP A 1 87 ? 15.748 10.063 10.180 1.00 60.12 87 ASP A O 1
ATOM 712 N N . ALA A 1 88 ? 15.405 10.951 12.169 1.00 66.31 88 ALA A N 1
ATOM 713 C CA . ALA A 1 88 ? 15.946 12.256 11.739 1.00 66.31 88 ALA A CA 1
ATOM 714 C C . ALA A 1 88 ? 17.431 12.195 11.312 1.00 66.31 88 ALA A C 1
ATOM 716 O O . ALA A 1 88 ? 17.896 12.976 10.476 1.00 66.31 88 ALA A O 1
ATOM 717 N N . ALA A 1 89 ? 18.216 11.291 11.905 1.00 75.19 89 ALA A N 1
ATOM 718 C CA . ALA A 1 89 ? 19.581 11.014 11.453 1.00 75.19 89 ALA A CA 1
ATOM 719 C C . ALA A 1 89 ? 19.577 10.177 10.165 1.00 75.19 89 ALA A C 1
ATOM 721 O O . ALA A 1 89 ? 20.305 10.508 9.229 1.00 75.19 89 ALA A O 1
ATOM 722 N N . ALA A 1 90 ? 18.712 9.160 10.098 1.00 74.38 90 ALA A N 1
ATOM 723 C CA . ALA A 1 90 ? 18.534 8.329 8.912 1.00 74.38 90 ALA A CA 1
ATOM 724 C C . ALA A 1 90 ? 18.075 9.156 7.699 1.00 74.38 90 ALA A C 1
ATOM 726 O O . ALA A 1 90 ? 18.609 8.996 6.611 1.00 74.38 90 ALA A O 1
ATOM 727 N N . GLU A 1 91 ? 17.177 10.116 7.887 1.00 74.25 91 GLU A N 1
ATOM 728 C CA . GLU A 1 91 ? 16.622 10.938 6.817 1.00 74.25 91 GLU A CA 1
ATOM 729 C C . GLU A 1 91 ? 17.609 11.998 6.337 1.00 74.25 91 GLU A C 1
ATOM 731 O O . GLU A 1 91 ? 17.702 12.270 5.142 1.00 74.25 91 GLU A O 1
ATOM 736 N N . ARG A 1 92 ? 18.448 12.529 7.236 1.00 84.00 92 ARG A N 1
ATOM 737 C CA . ARG A 1 92 ? 19.609 13.338 6.836 1.00 84.00 92 ARG A CA 1
ATOM 738 C C . ARG A 1 92 ? 20.635 12.516 6.058 1.00 84.00 92 ARG A C 1
ATOM 740 O O . ARG A 1 92 ? 21.213 13.040 5.109 1.00 84.00 92 ARG A O 1
ATOM 747 N N . ALA A 1 93 ? 20.854 11.253 6.427 1.00 82.31 93 ALA A N 1
ATOM 748 C CA . ALA A 1 93 ? 21.730 10.356 5.679 1.00 82.31 93 ALA A CA 1
ATOM 749 C C . ALA A 1 93 ? 21.154 10.035 4.290 1.00 82.31 93 ALA A C 1
ATOM 751 O O . ALA A 1 93 ? 21.871 10.179 3.303 1.00 82.31 93 ALA A O 1
ATOM 752 N N . LYS A 1 94 ? 19.856 9.718 4.190 1.00 78.19 94 LYS A N 1
ATOM 753 C CA . LYS A 1 94 ? 19.163 9.520 2.907 1.00 78.19 94 LYS A CA 1
ATOM 754 C C . LYS A 1 94 ? 19.222 10.763 2.031 1.00 78.19 94 LYS A C 1
ATOM 756 O O . LYS A 1 94 ? 19.525 10.657 0.850 1.00 78.19 94 LYS A O 1
ATOM 761 N N . ARG A 1 95 ? 18.999 11.950 2.602 1.00 85.31 95 ARG A N 1
ATOM 762 C CA . ARG A 1 95 ? 19.084 13.209 1.855 1.00 85.31 95 ARG A CA 1
ATOM 763 C C . ARG A 1 95 ? 20.487 13.450 1.295 1.00 85.31 95 ARG A C 1
ATOM 765 O O . ARG A 1 95 ? 20.607 13.808 0.133 1.00 85.31 95 ARG A O 1
ATOM 772 N N . ARG A 1 96 ? 21.537 13.206 2.085 1.00 93.00 96 ARG A N 1
ATOM 773 C CA . ARG A 1 96 ? 22.929 13.305 1.612 1.00 93.00 96 ARG A CA 1
ATOM 774 C C . ARG A 1 96 ? 23.251 12.273 0.532 1.00 93.00 96 ARG A C 1
ATOM 776 O O . ARG A 1 96 ? 23.939 12.611 -0.421 1.00 93.00 96 ARG A O 1
ATOM 783 N N . ALA A 1 97 ? 22.752 11.044 0.670 1.00 84.25 97 ALA A N 1
ATOM 784 C CA . ALA A 1 97 ? 22.916 10.007 -0.346 1.00 84.25 97 ALA A CA 1
ATOM 785 C C . ALA A 1 97 ? 22.234 10.406 -1.665 1.00 84.25 97 ALA A C 1
ATOM 787 O O . ALA A 1 97 ? 22.860 10.334 -2.715 1.00 84.25 97 ALA A O 1
ATOM 788 N N . ALA A 1 98 ? 21.003 10.919 -1.597 1.00 77.44 98 ALA A N 1
ATOM 789 C CA . ALA A 1 98 ? 20.274 11.410 -2.763 1.00 77.44 98 ALA A CA 1
ATOM 790 C C . ALA A 1 98 ? 20.947 12.635 -3.412 1.00 77.44 98 ALA A C 1
ATOM 792 O O . ALA A 1 98 ? 20.998 12.736 -4.634 1.00 77.44 98 ALA A O 1
ATOM 793 N N . GLU A 1 99 ? 21.484 13.565 -2.614 1.00 89.00 99 GLU A N 1
ATOM 794 C CA . GLU A 1 99 ? 22.249 14.712 -3.124 1.00 89.00 99 GLU A CA 1
ATOM 795 C C . GLU A 1 99 ? 23.541 14.256 -3.832 1.00 89.00 99 GLU A C 1
ATOM 797 O O . GLU A 1 99 ? 23.829 14.745 -4.923 1.00 89.00 99 GLU A O 1
ATOM 802 N N . ALA A 1 100 ? 24.259 13.272 -3.278 1.00 91.00 100 ALA A N 1
ATOM 803 C CA . ALA A 1 100 ? 25.458 12.702 -3.897 1.00 91.00 100 ALA A CA 1
ATOM 804 C C . ALA A 1 100 ? 25.152 11.928 -5.193 1.00 91.00 100 ALA A C 1
ATOM 806 O O . ALA A 1 100 ? 25.886 12.036 -6.173 1.00 91.00 100 ALA A O 1
ATOM 807 N N . GLU A 1 101 ? 24.053 11.171 -5.231 1.00 87.38 101 GLU A N 1
ATOM 808 C CA . GLU A 1 101 ? 23.603 10.477 -6.442 1.00 87.38 101 GLU A CA 1
ATOM 809 C C . GLU A 1 101 ? 23.207 11.468 -7.546 1.00 87.38 101 GLU A C 1
ATOM 811 O O . GLU A 1 101 ? 23.583 11.300 -8.708 1.00 87.38 101 GLU A O 1
ATOM 816 N N . ALA A 1 102 ? 22.506 12.547 -7.186 1.00 81.19 102 ALA A N 1
ATOM 817 C CA . ALA A 1 102 ? 22.152 13.605 -8.125 1.00 81.19 102 ALA A CA 1
ATOM 818 C C . ALA A 1 102 ? 23.390 14.314 -8.702 1.00 81.19 102 ALA A C 1
ATOM 820 O O . ALA A 1 102 ? 23.397 14.668 -9.882 1.00 81.19 102 ALA A O 1
ATOM 821 N N . GLU A 1 103 ? 24.436 14.516 -7.898 1.00 93.50 103 GLU A N 1
ATOM 822 C CA . GLU A 1 103 ? 25.720 15.054 -8.358 1.00 93.50 103 GLU A CA 1
ATOM 823 C C . GLU A 1 103 ? 26.425 14.084 -9.320 1.00 93.50 103 GLU A C 1
ATOM 825 O O . GLU A 1 103 ? 26.767 14.476 -10.435 1.00 93.50 103 GLU A O 1
ATOM 830 N N . ALA A 1 104 ? 26.503 12.794 -8.978 1.00 89.19 104 ALA A N 1
ATOM 831 C CA . ALA A 1 104 ? 27.088 11.769 -9.845 1.00 89.19 104 ALA A CA 1
ATOM 832 C C . ALA A 1 104 ? 26.371 11.647 -11.206 1.00 89.19 104 ALA A C 1
ATOM 834 O O . ALA A 1 104 ? 27.009 11.455 -12.246 1.00 89.19 104 ALA A O 1
ATOM 835 N N . LEU A 1 105 ? 25.041 11.783 -11.226 1.00 84.19 105 LEU A N 1
ATOM 836 C CA . LEU A 1 105 ? 24.263 11.802 -12.467 1.00 84.19 105 LEU A CA 1
ATOM 837 C C . LEU A 1 105 ? 24.559 13.039 -13.322 1.00 84.19 105 LEU A C 1
ATOM 839 O O . LEU A 1 105 ? 24.661 12.916 -14.546 1.00 84.19 105 LEU A O 1
ATOM 843 N N . ARG A 1 106 ? 24.728 14.217 -12.706 1.00 90.00 106 ARG A N 1
ATOM 844 C CA . ARG A 1 106 ? 25.119 15.439 -13.429 1.00 90.00 106 ARG A CA 1
ATOM 845 C C . ARG A 1 106 ? 26.503 15.301 -14.051 1.00 90.00 106 ARG A C 1
ATOM 847 O O . ARG A 1 106 ? 26.660 15.648 -15.219 1.00 90.00 106 ARG A O 1
ATOM 854 N N . ASP A 1 107 ? 27.463 14.739 -13.322 1.00 91.38 107 ASP A N 1
ATOM 855 C CA . ASP A 1 107 ? 28.815 14.501 -13.836 1.00 91.38 107 ASP A CA 1
ATOM 856 C C . ASP A 1 107 ? 28.804 13.532 -15.021 1.00 91.38 107 ASP A C 1
ATOM 858 O O . ASP A 1 107 ? 29.439 13.782 -16.049 1.00 91.38 107 ASP A O 1
ATOM 862 N N . ARG A 1 108 ? 28.022 12.448 -14.926 1.00 89.25 108 ARG A N 1
ATOM 863 C CA . ARG A 1 108 ? 27.860 11.488 -16.026 1.00 89.25 108 ARG A CA 1
ATOM 864 C C . ARG A 1 108 ? 27.243 12.139 -17.263 1.00 89.25 108 ARG A C 1
ATOM 866 O O . ARG A 1 108 ? 27.721 11.899 -18.369 1.00 89.25 108 ARG A O 1
ATOM 873 N N . LEU A 1 109 ? 26.217 12.972 -17.087 1.00 87.69 109 LEU A N 1
ATOM 874 C CA . LEU A 1 109 ? 25.608 13.716 -18.189 1.00 87.69 109 LEU A CA 1
ATOM 875 C C . LEU A 1 109 ? 26.608 14.695 -18.824 1.00 87.69 109 LEU A C 1
ATOM 877 O O . LEU A 1 109 ? 26.688 14.781 -20.046 1.00 87.69 109 LEU A O 1
ATOM 881 N N . GLY A 1 110 ? 27.412 15.389 -18.013 1.00 91.00 110 GLY A N 1
ATOM 882 C CA . GLY A 1 110 ? 28.486 16.257 -18.500 1.00 91.00 110 GLY A CA 1
ATOM 883 C C . GLY A 1 110 ? 29.534 15.501 -19.324 1.00 91.00 110 GLY A C 1
ATOM 884 O O . GLY A 1 110 ? 29.931 15.967 -20.391 1.00 91.00 110 GLY A O 1
ATOM 885 N N . ALA A 1 111 ? 29.935 14.307 -18.879 1.00 90.88 111 ALA A N 1
ATOM 886 C CA . ALA A 1 111 ? 30.894 13.467 -19.596 1.00 90.88 111 ALA A CA 1
ATOM 887 C C . ALA A 1 111 ? 30.364 12.977 -20.955 1.00 90.88 111 ALA A C 1
ATOM 889 O O . ALA A 1 111 ? 31.114 12.957 -21.932 1.00 90.88 111 ALA A O 1
ATOM 890 N N . GLU A 1 112 ? 29.085 12.600 -21.041 1.00 84.19 112 GLU A N 1
ATOM 891 C CA . GLU A 1 112 ? 28.470 12.210 -22.317 1.00 84.19 112 GLU A CA 1
ATOM 892 C C . GLU A 1 112 ? 28.317 13.405 -23.270 1.00 84.19 112 GLU A C 1
ATOM 894 O O . GLU A 1 112 ? 28.615 13.275 -24.456 1.00 84.19 112 GLU A O 1
ATOM 899 N N . THR A 1 113 ? 27.964 14.592 -22.764 1.00 89.62 113 THR A N 1
ATOM 900 C CA . THR A 1 113 ? 27.940 15.823 -23.575 1.00 89.62 113 THR A CA 1
ATOM 901 C C . THR A 1 113 ? 29.322 16.135 -24.157 1.00 89.62 113 THR A C 1
ATOM 903 O O . THR A 1 113 ? 29.443 16.370 -25.357 1.00 89.62 113 THR A O 1
ATOM 906 N N . ALA A 1 114 ? 30.389 16.035 -23.357 1.00 92.69 114 ALA A N 1
ATOM 907 C CA . ALA A 1 114 ? 31.756 16.246 -23.840 1.00 92.69 114 ALA A CA 1
ATOM 908 C C . ALA A 1 114 ? 32.178 15.212 -24.904 1.00 92.69 114 ALA A C 1
ATOM 910 O O . ALA A 1 114 ? 32.882 15.541 -25.859 1.00 92.69 114 ALA A O 1
ATOM 911 N N . ARG A 1 115 ? 31.735 13.951 -24.775 1.00 92.12 115 ARG A N 1
ATOM 912 C CA . ARG A 1 115 ? 31.952 12.921 -25.808 1.00 92.12 115 ARG A CA 1
ATOM 913 C C . ARG A 1 115 ? 31.218 13.246 -27.107 1.00 92.12 115 ARG A C 1
ATOM 915 O O . ARG A 1 115 ? 31.779 13.018 -28.177 1.00 92.12 115 ARG A O 1
ATOM 922 N N . ALA A 1 116 ? 29.994 13.761 -27.022 1.00 80.12 116 ALA A N 1
ATOM 923 C CA . ALA A 1 116 ? 29.229 14.179 -28.191 1.00 80.12 116 ALA A CA 1
ATOM 924 C C . ALA A 1 116 ? 29.922 15.339 -28.926 1.00 80.12 116 ALA A C 1
ATOM 926 O O . ALA A 1 116 ? 30.145 15.246 -30.132 1.00 80.12 116 ALA A O 1
ATOM 927 N N . GLU A 1 117 ? 30.365 16.370 -28.200 1.00 93.44 117 GLU A N 1
ATOM 928 C CA . GLU A 1 117 ? 31.122 17.497 -28.768 1.00 93.44 117 GLU A CA 1
ATOM 929 C C . GLU A 1 117 ? 32.434 17.043 -29.433 1.00 93.44 117 GLU A C 1
ATOM 931 O O . GLU A 1 117 ? 32.799 17.521 -30.510 1.00 93.44 117 GLU A O 1
ATOM 936 N N . GLU A 1 118 ? 33.133 16.073 -28.835 1.00 95.50 118 GLU A N 1
ATOM 937 C CA . GLU A 1 118 ? 34.341 15.492 -29.425 1.00 95.50 118 GLU A CA 1
ATOM 938 C C . GLU A 1 118 ? 34.050 14.770 -30.745 1.00 95.50 118 GLU A C 1
ATOM 940 O O . GLU A 1 118 ? 34.797 14.914 -31.717 1.00 95.50 118 GLU A O 1
ATOM 945 N N . LEU A 1 119 ? 32.964 13.997 -30.803 1.00 90.81 119 LEU A N 1
ATOM 946 C CA . LEU A 1 119 ? 32.545 13.327 -32.032 1.00 90.81 119 LEU A CA 1
ATOM 947 C C . LEU A 1 119 ? 32.168 14.335 -33.121 1.00 90.81 119 LEU A C 1
ATOM 949 O O . LEU A 1 119 ? 32.588 14.161 -34.266 1.00 90.81 119 LEU A O 1
ATOM 953 N N . GLU A 1 120 ? 31.456 15.409 -32.776 1.00 93.44 120 GLU A N 1
ATOM 954 C CA . GLU A 1 120 ? 31.147 16.491 -33.718 1.00 93.44 120 GLU A CA 1
ATOM 955 C C . GLU A 1 120 ? 32.413 17.163 -34.258 1.00 93.44 120 GLU A C 1
ATOM 957 O O . GLU A 1 120 ? 32.520 17.422 -35.459 1.00 93.44 120 GLU A O 1
ATOM 962 N N . ARG A 1 121 ? 33.408 17.410 -33.398 1.00 97.44 121 ARG A N 1
ATOM 963 C CA . ARG A 1 121 ? 34.702 17.960 -33.817 1.00 97.44 121 ARG A CA 1
ATOM 964 C C . ARG A 1 121 ? 35.403 17.039 -34.814 1.00 97.44 121 ARG A C 1
ATOM 966 O O . ARG A 1 121 ? 35.828 17.501 -35.872 1.00 97.44 121 ARG A O 1
ATOM 973 N N . ARG A 1 122 ? 35.469 15.737 -34.517 1.00 94.75 122 ARG A N 1
ATOM 974 C CA . ARG A 1 122 ? 36.078 14.737 -35.410 1.00 94.75 122 ARG A CA 1
ATOM 975 C C . ARG A 1 122 ? 35.344 14.628 -36.743 1.00 94.75 122 ARG A C 1
ATOM 977 O O . ARG A 1 122 ? 35.993 14.435 -37.769 1.00 94.75 122 ARG A O 1
ATOM 984 N N . LEU A 1 123 ? 34.019 14.771 -36.741 1.00 92.62 123 LEU A N 1
ATOM 985 C CA . LEU A 1 123 ? 33.221 14.797 -37.965 1.00 92.62 123 LEU A CA 1
ATOM 986 C C . LEU A 1 123 ? 33.605 15.999 -38.842 1.00 92.62 123 LEU A C 1
ATOM 988 O O . LEU A 1 123 ? 33.915 15.816 -40.016 1.00 92.62 123 LEU A O 1
ATOM 992 N N . ARG A 1 124 ? 33.686 17.206 -38.264 1.00 95.00 124 ARG A N 1
ATOM 993 C CA . ARG A 1 124 ? 34.086 18.424 -38.996 1.00 95.00 124 ARG A CA 1
ATOM 994 C C . ARG A 1 124 ? 35.513 18.342 -39.541 1.00 95.00 124 ARG A C 1
ATOM 996 O O . ARG A 1 124 ? 35.769 18.776 -40.661 1.00 95.00 124 ARG A O 1
ATOM 1003 N N . GLU A 1 125 ? 36.447 17.783 -38.772 1.00 95.81 125 GLU A N 1
ATOM 1004 C CA . GLU A 1 125 ? 37.823 17.547 -39.233 1.00 95.81 125 GLU A CA 1
ATOM 1005 C C . GLU A 1 125 ? 37.865 16.556 -40.405 1.00 95.81 125 GLU A C 1
ATOM 1007 O O . GLU A 1 125 ? 38.574 16.787 -41.386 1.00 95.81 125 GLU A O 1
ATOM 1012 N N . ALA A 1 126 ? 37.075 15.480 -40.335 1.00 91.56 126 ALA A N 1
ATOM 1013 C CA . ALA A 1 126 ? 36.965 14.509 -41.417 1.00 91.56 126 ALA A CA 1
ATOM 1014 C C . ALA A 1 126 ? 36.353 15.130 -42.683 1.00 91.56 126 ALA A C 1
ATOM 1016 O O . ALA A 1 126 ? 36.870 14.896 -43.773 1.00 91.56 126 ALA A O 1
ATOM 1017 N N . GLU A 1 127 ? 35.311 15.956 -42.550 1.00 92.38 127 GLU A N 1
ATOM 1018 C CA . GLU A 1 127 ? 34.697 16.693 -43.662 1.00 92.38 127 GLU A CA 1
ATOM 1019 C C . GLU A 1 127 ? 35.680 17.668 -44.320 1.00 92.38 127 GLU A C 1
ATOM 1021 O O . GLU A 1 127 ? 35.776 17.710 -45.547 1.00 92.38 127 GLU A O 1
ATOM 1026 N N . ALA A 1 128 ? 36.464 18.403 -43.527 1.00 93.75 128 ALA A N 1
ATOM 1027 C CA . ALA A 1 128 ? 37.480 19.325 -44.036 1.00 93.75 128 ALA A CA 1
ATOM 1028 C C . ALA A 1 128 ? 38.646 18.608 -44.745 1.00 93.75 128 ALA A C 1
ATOM 1030 O O . ALA A 1 128 ? 39.271 19.177 -45.641 1.00 93.75 128 ALA A O 1
ATOM 1031 N N . ALA A 1 129 ? 38.942 17.364 -44.358 1.00 93.44 129 ALA A N 1
ATOM 1032 C CA . ALA A 1 129 ? 39.982 16.550 -44.979 1.00 93.44 129 ALA A CA 1
ATOM 1033 C C . ALA A 1 129 ? 39.565 15.955 -46.335 1.00 93.44 129 ALA A C 1
ATOM 1035 O O . ALA A 1 129 ? 40.433 15.497 -47.084 1.00 93.44 129 ALA A O 1
ATOM 1036 N N . VAL A 1 130 ? 38.270 15.955 -46.680 1.00 92.56 130 VAL A N 1
ATOM 1037 C CA . VAL A 1 130 ? 37.812 15.511 -48.001 1.00 92.56 130 VAL A CA 1
ATOM 1038 C C . VAL A 1 130 ? 38.253 16.552 -49.037 1.00 92.56 130 VAL A C 1
ATOM 1040 O O . VAL A 1 130 ? 37.751 17.677 -49.025 1.00 92.56 130 VAL A O 1
ATOM 1043 N N . PRO A 1 131 ? 39.186 16.223 -49.955 1.00 89.44 131 PRO A N 1
ATOM 1044 C CA . PRO A 1 131 ? 39.638 17.186 -50.946 1.00 89.44 131 PRO A CA 1
ATOM 1045 C C . PRO A 1 131 ? 38.453 17.618 -51.818 1.00 89.44 131 PRO A C 1
ATOM 1047 O O . PRO A 1 131 ? 37.628 16.772 -52.188 1.00 89.44 131 PRO A O 1
ATOM 1050 N N . PRO A 1 132 ? 38.361 18.912 -52.184 1.00 85.00 132 PRO A N 1
ATOM 1051 C CA . PRO A 1 132 ? 37.294 19.383 -53.048 1.00 85.00 132 PRO A CA 1
ATOM 1052 C C . PRO A 1 132 ? 37.292 18.547 -54.333 1.00 85.00 132 PRO A C 1
ATOM 1054 O O . PRO A 1 132 ? 38.366 18.227 -54.860 1.00 85.00 132 PRO A O 1
ATOM 1057 N N . PRO A 1 133 ? 36.112 18.159 -54.845 1.00 79.25 133 PRO A N 1
ATOM 1058 C CA . PRO A 1 133 ? 36.033 17.312 -56.020 1.00 79.25 133 PRO A CA 1
ATOM 1059 C C . PRO A 1 133 ? 36.776 17.997 -57.167 1.00 79.25 133 PRO A C 1
ATOM 1061 O O . PRO A 1 133 ? 36.398 19.087 -57.599 1.00 79.25 133 PRO A O 1
ATOM 1064 N N . ALA A 1 134 ? 37.850 17.362 -57.646 1.00 80.56 134 ALA A N 1
ATOM 1065 C CA . ALA A 1 134 ? 38.632 17.891 -58.753 1.00 80.56 134 ALA A CA 1
ATOM 1066 C C . ALA A 1 134 ? 37.699 18.204 -59.940 1.00 80.56 134 ALA A C 1
ATOM 1068 O O . ALA A 1 134 ? 36.782 17.415 -60.215 1.00 80.56 134 ALA A O 1
ATOM 1069 N N . PRO A 1 135 ? 37.902 19.332 -60.650 1.00 73.88 135 PRO A N 1
ATOM 1070 C CA . PRO A 1 135 ? 37.051 19.714 -61.767 1.00 73.88 135 PRO A CA 1
ATOM 1071 C C . PRO A 1 135 ? 37.025 18.575 -62.790 1.00 73.88 135 PRO A C 1
ATOM 1073 O O . PRO A 1 135 ? 38.043 18.223 -63.389 1.00 73.88 135 PRO A O 1
ATOM 1076 N N . ARG A 1 136 ? 35.851 17.952 -62.950 1.00 58.72 136 ARG A N 1
ATOM 1077 C CA . ARG A 1 136 ? 35.644 16.788 -63.818 1.00 58.72 136 ARG A CA 1
ATOM 1078 C C . ARG A 1 136 ? 35.864 17.183 -65.281 1.00 58.72 136 ARG A C 1
ATOM 1080 O O . ARG A 1 136 ? 34.924 17.575 -65.966 1.00 58.72 136 ARG A O 1
ATOM 1087 N N . ARG A 1 137 ? 37.087 17.037 -65.796 1.00 58.69 137 ARG A N 1
ATOM 1088 C CA . ARG A 1 137 ? 37.332 16.993 -67.244 1.00 58.69 137 ARG A CA 1
ATOM 1089 C C . ARG A 1 137 ? 36.981 15.596 -67.761 1.00 58.69 137 ARG A C 1
ATOM 1091 O O . ARG A 1 137 ? 37.717 14.651 -67.520 1.00 58.69 137 ARG A O 1
ATOM 1098 N N . GLY A 1 138 ? 35.836 15.500 -68.443 1.00 61.34 138 GLY A N 1
ATOM 1099 C CA . GLY A 1 138 ? 35.447 14.388 -69.321 1.00 61.34 138 GLY A CA 1
ATOM 1100 C C . GLY A 1 138 ? 35.283 13.031 -68.634 1.00 61.34 138 GLY A C 1
ATOM 1101 O O . GLY A 1 138 ? 36.189 12.206 -68.667 1.00 61.34 138 GLY A O 1
ATOM 1102 N N . ARG A 1 139 ? 34.110 12.762 -68.045 1.00 52.25 139 ARG A N 1
ATOM 1103 C CA . ARG A 1 139 ? 33.805 11.449 -67.457 1.00 52.25 139 ARG A CA 1
ATOM 1104 C C . ARG A 1 139 ? 33.054 10.571 -68.457 1.00 52.25 139 ARG A C 1
ATOM 1106 O O . ARG A 1 139 ? 31.928 10.876 -68.834 1.00 52.25 139 ARG A O 1
ATOM 1113 N N . THR A 1 140 ? 33.686 9.468 -68.843 1.00 55.97 140 THR A N 1
ATOM 1114 C CA . THR A 1 140 ? 33.063 8.322 -69.511 1.00 55.97 140 THR A CA 1
ATOM 1115 C C . THR A 1 140 ? 32.115 7.584 -68.541 1.00 55.97 140 THR A C 1
ATOM 1117 O O . THR A 1 140 ? 32.402 7.498 -67.342 1.00 55.97 140 THR A O 1
ATOM 1120 N N . PRO A 1 141 ? 30.976 7.044 -69.015 1.00 55.25 141 PRO A N 1
ATOM 1121 C CA . PRO A 1 141 ? 29.863 6.562 -68.178 1.00 55.25 141 PRO A CA 1
ATOM 1122 C C . PRO A 1 141 ? 30.111 5.276 -67.353 1.00 55.25 141 PRO A C 1
ATOM 1124 O O . PRO A 1 141 ? 29.206 4.824 -66.661 1.00 55.25 141 PRO A O 1
ATOM 1127 N N . GLY A 1 142 ? 31.313 4.688 -67.356 1.00 55.03 142 GLY A N 1
ATOM 1128 C CA . GLY A 1 142 ? 31.568 3.390 -66.704 1.00 55.03 142 GLY A CA 1
ATOM 1129 C C . GLY A 1 142 ? 31.845 3.423 -65.190 1.00 55.03 142 GLY A C 1
ATOM 1130 O O . GLY A 1 142 ? 31.575 2.451 -64.493 1.00 55.03 142 GLY A O 1
ATOM 1131 N N . VAL A 1 143 ? 32.367 4.526 -64.640 1.00 55.94 143 VAL A N 1
ATOM 1132 C CA . VAL A 1 143 ? 32.936 4.534 -63.266 1.00 55.94 143 VAL A CA 1
ATOM 1133 C C . VAL A 1 143 ? 31.880 4.754 -62.167 1.00 55.94 143 VAL A C 1
ATOM 1135 O O . VAL A 1 143 ? 32.127 4.482 -60.995 1.00 55.94 143 VAL A O 1
ATOM 1138 N N . VAL A 1 144 ? 30.677 5.215 -62.521 1.00 58.22 144 VAL A N 1
ATOM 1139 C CA . VAL A 1 144 ? 29.591 5.464 -61.551 1.00 58.22 144 VAL A CA 1
ATOM 1140 C C . VAL A 1 144 ? 29.017 4.155 -60.986 1.00 58.22 144 VAL A C 1
ATOM 1142 O O . VAL A 1 144 ? 28.651 4.113 -59.815 1.00 58.22 144 VAL A O 1
ATOM 1145 N N . ALA A 1 145 ? 29.026 3.068 -61.763 1.00 59.78 145 ALA A N 1
ATOM 1146 C CA . ALA A 1 145 ? 28.492 1.774 -61.333 1.00 59.78 145 ALA A CA 1
ATOM 1147 C C . ALA A 1 145 ? 29.317 1.113 -60.209 1.00 59.78 145 ALA A C 1
ATOM 1149 O O . ALA A 1 145 ? 28.753 0.487 -59.316 1.00 59.78 145 ALA A O 1
ATOM 1150 N N . VAL A 1 146 ? 30.643 1.293 -60.205 1.00 59.59 146 VAL A N 1
ATOM 1151 C CA . VAL A 1 146 ? 31.532 0.643 -59.223 1.00 59.59 146 VAL A CA 1
ATOM 1152 C C . VAL A 1 146 ? 31.440 1.303 -57.842 1.00 59.59 146 VAL A C 1
ATOM 1154 O O . VAL A 1 146 ? 31.453 0.613 -56.826 1.00 59.59 146 VAL A O 1
ATOM 1157 N N . LEU A 1 147 ? 31.280 2.630 -57.784 1.00 58.22 147 LEU A N 1
ATOM 1158 C CA . LEU A 1 147 ? 31.147 3.349 -56.509 1.00 58.22 147 LEU A CA 1
ATOM 1159 C C . LEU A 1 147 ? 29.785 3.106 -55.835 1.00 58.22 147 LEU A C 1
ATOM 1161 O O . LEU A 1 147 ? 29.720 3.029 -54.611 1.00 58.22 147 LEU A O 1
ATOM 1165 N N . LEU A 1 148 ? 28.719 2.913 -56.618 1.00 60.56 148 LEU A N 1
ATOM 1166 C CA . LEU A 1 148 ? 27.397 2.537 -56.100 1.00 60.56 148 LEU A CA 1
ATOM 1167 C C . LEU A 1 148 ? 27.388 1.128 -55.485 1.00 60.56 148 LEU A C 1
ATOM 1169 O O . LEU A 1 148 ? 26.762 0.923 -54.447 1.00 60.56 148 LEU A O 1
ATOM 1173 N N . ALA A 1 149 ? 28.130 0.177 -56.062 1.00 60.41 149 ALA A N 1
ATOM 1174 C CA . ALA A 1 149 ? 28.235 -1.179 -55.519 1.00 60.41 149 ALA A CA 1
ATOM 1175 C C . ALA A 1 149 ? 28.979 -1.227 -54.168 1.00 60.41 149 ALA A C 1
ATOM 1177 O O . ALA A 1 149 ? 28.580 -1.969 -53.271 1.00 60.41 149 ALA A O 1
ATOM 1178 N N . ALA A 1 150 ? 30.017 -0.402 -53.986 1.00 59.69 150 ALA A N 1
ATOM 1179 C CA . ALA A 1 150 ? 30.759 -0.333 -52.725 1.00 59.69 150 ALA A CA 1
ATOM 1180 C C . ALA A 1 150 ? 29.941 0.312 -51.588 1.00 59.69 150 ALA A C 1
ATOM 1182 O O . ALA A 1 150 ? 29.984 -0.164 -50.454 1.00 59.69 150 ALA A O 1
ATOM 1183 N N . ALA A 1 151 ? 29.148 1.347 -51.892 1.00 57.56 151 ALA A N 1
ATOM 1184 C CA . ALA A 1 151 ? 28.269 1.986 -50.910 1.00 57.56 151 ALA A CA 1
ATOM 1185 C C . ALA A 1 151 ? 27.128 1.056 -50.449 1.00 57.56 151 ALA A C 1
ATOM 1187 O O . ALA A 1 151 ? 26.827 1.004 -49.256 1.00 57.56 151 ALA A O 1
ATOM 1188 N N . LEU A 1 152 ? 26.550 0.258 -51.359 1.00 63.72 152 LEU A N 1
ATOM 1189 C CA . LEU A 1 152 ? 25.546 -0.752 -50.994 1.00 63.72 152 LEU A CA 1
ATOM 1190 C C . LEU A 1 152 ? 26.122 -1.863 -50.099 1.00 63.72 152 LEU A C 1
ATOM 1192 O O . LEU A 1 152 ? 25.445 -2.321 -49.180 1.00 63.72 152 LEU A O 1
ATOM 1196 N N . GLY A 1 153 ? 27.371 -2.281 -50.333 1.00 59.91 153 GLY A N 1
ATOM 1197 C CA . GLY A 1 153 ? 28.031 -3.302 -49.513 1.00 59.91 153 GLY A CA 1
ATOM 1198 C C . GLY A 1 153 ? 28.243 -2.868 -48.058 1.00 59.91 153 GLY A C 1
ATOM 1199 O O . GLY A 1 153 ? 28.045 -3.667 -47.145 1.00 59.91 153 GLY A O 1
ATOM 1200 N N . ALA A 1 154 ? 28.581 -1.595 -47.827 1.00 55.44 154 ALA A N 1
ATOM 1201 C CA . ALA A 1 154 ? 28.770 -1.057 -46.480 1.00 55.44 154 ALA A CA 1
ATOM 1202 C C . ALA A 1 154 ? 27.444 -0.912 -45.705 1.00 55.44 154 ALA A C 1
ATOM 1204 O O . ALA A 1 154 ? 27.402 -1.225 -44.515 1.00 55.44 154 ALA A O 1
ATOM 1205 N N . MET A 1 155 ? 26.348 -0.523 -46.372 1.00 55.94 155 MET A N 1
ATOM 1206 C CA . MET A 1 155 ? 25.024 -0.466 -45.731 1.00 55.94 155 MET A CA 1
ATOM 1207 C C . MET A 1 155 ? 24.500 -1.855 -45.336 1.00 55.94 155 MET A C 1
ATOM 1209 O O . MET A 1 155 ? 23.941 -2.016 -44.252 1.00 55.94 155 MET A O 1
ATOM 1213 N N . LEU A 1 156 ? 24.724 -2.878 -46.170 1.00 55.94 156 LEU A N 1
ATOM 1214 C CA . LEU A 1 156 ? 24.309 -4.252 -45.860 1.00 55.94 156 LEU A CA 1
ATOM 1215 C C . LEU A 1 156 ? 25.068 -4.848 -44.661 1.00 55.94 156 LEU A C 1
ATOM 1217 O O . LEU A 1 156 ? 24.502 -5.652 -43.924 1.00 55.94 156 LEU A O 1
ATOM 1221 N N . ALA A 1 157 ? 26.316 -4.433 -44.418 1.00 52.12 157 ALA A N 1
ATOM 1222 C CA . ALA A 1 157 ? 27.088 -4.876 -43.256 1.00 52.12 157 ALA A CA 1
ATOM 1223 C C . ALA A 1 157 ? 26.626 -4.223 -41.936 1.00 52.12 157 ALA A C 1
ATOM 1225 O O . ALA A 1 157 ? 26.635 -4.881 -40.897 1.00 52.12 157 ALA A O 1
ATOM 1226 N N . ALA A 1 158 ? 26.170 -2.964 -41.964 1.00 51.69 158 ALA A N 1
ATOM 1227 C CA . ALA A 1 158 ? 25.652 -2.273 -40.777 1.00 51.69 158 ALA A CA 1
ATOM 1228 C C . ALA A 1 158 ? 24.293 -2.833 -40.307 1.00 51.69 158 ALA A C 1
ATOM 1230 O O . ALA A 1 158 ? 24.031 -2.900 -39.107 1.00 51.69 158 ALA A O 1
ATOM 1231 N N . ALA A 1 159 ? 23.465 -3.330 -41.233 1.00 53.34 159 ALA A N 1
ATOM 1232 C CA . ALA A 1 159 ? 22.190 -3.977 -40.910 1.00 53.34 159 ALA A CA 1
ATOM 1233 C C . ALA A 1 159 ? 22.346 -5.336 -40.191 1.00 53.34 159 ALA A C 1
ATOM 1235 O O . ALA A 1 159 ? 21.409 -5.802 -39.545 1.00 53.34 159 ALA A O 1
ATOM 1236 N N . ALA A 1 160 ? 23.524 -5.969 -40.257 1.00 51.72 160 ALA A N 1
ATOM 1237 C CA . ALA A 1 160 ? 23.778 -7.269 -39.632 1.00 51.72 160 ALA A CA 1
ATOM 1238 C C . ALA A 1 160 ? 24.134 -7.196 -38.129 1.00 51.72 160 ALA A C 1
ATOM 1240 O O . ALA A 1 160 ? 24.220 -8.238 -37.483 1.00 51.72 160 ALA A O 1
ATOM 1241 N N . PHE A 1 161 ? 24.325 -5.996 -37.561 1.00 48.91 161 PHE A N 1
ATOM 1242 C CA . PHE A 1 161 ? 24.750 -5.797 -36.164 1.00 48.91 161 PHE A CA 1
ATOM 1243 C C . PHE A 1 161 ? 23.682 -5.188 -35.238 1.00 48.91 161 PHE A C 1
ATOM 1245 O O . PHE A 1 161 ? 23.994 -4.833 -34.103 1.00 48.91 161 PHE A O 1
ATOM 1252 N N . ALA A 1 162 ? 22.420 -5.106 -35.668 1.00 43.44 162 ALA A N 1
ATOM 1253 C CA . ALA A 1 162 ? 21.312 -4.758 -34.778 1.00 43.44 162 ALA A CA 1
ATOM 1254 C C . ALA A 1 162 ? 20.895 -5.994 -33.948 1.00 43.44 162 ALA A C 1
ATOM 1256 O O . ALA A 1 162 ? 20.388 -6.965 -34.518 1.00 43.44 162 ALA A O 1
ATOM 1257 N N . PRO A 1 163 ? 21.098 -6.023 -32.616 1.00 44.66 163 PRO A N 1
ATOM 1258 C CA . PRO A 1 163 ? 20.648 -7.143 -31.809 1.00 44.66 163 PRO A CA 1
ATOM 1259 C C . PRO A 1 163 ? 19.117 -7.156 -31.693 1.00 44.66 163 PRO A C 1
ATOM 1261 O O . PRO A 1 163 ? 18.440 -6.129 -31.670 1.00 44.66 163 PRO A O 1
ATOM 1264 N N . ARG A 1 164 ? 18.599 -8.384 -31.611 1.00 49.00 164 ARG A N 1
ATOM 1265 C CA . ARG A 1 164 ? 17.210 -8.798 -31.383 1.00 49.00 164 ARG A CA 1
ATOM 1266 C C . ARG A 1 164 ? 16.473 -7.938 -30.340 1.00 49.00 164 ARG A C 1
ATOM 1268 O O . ARG A 1 164 ? 16.632 -8.157 -29.145 1.00 49.00 164 ARG A O 1
ATOM 1275 N N . LEU A 1 165 ? 15.574 -7.065 -30.795 1.00 50.00 165 LEU A N 1
ATOM 1276 C CA . LEU A 1 165 ? 14.493 -6.483 -29.976 1.00 50.00 165 LEU A CA 1
ATOM 1277 C C . LEU A 1 165 ? 13.085 -6.810 -30.518 1.00 50.00 165 LEU A C 1
ATOM 1279 O O . LEU A 1 165 ? 12.090 -6.274 -30.041 1.00 50.00 165 LEU A O 1
ATOM 1283 N N . ALA A 1 166 ? 12.971 -7.712 -31.498 1.00 45.22 166 ALA A N 1
ATOM 1284 C CA . ALA A 1 166 ? 11.725 -7.937 -32.239 1.00 45.22 166 ALA A CA 1
ATOM 1285 C C . ALA A 1 166 ? 10.947 -9.224 -31.884 1.00 45.22 166 ALA A C 1
ATOM 1287 O O . ALA A 1 166 ? 9.986 -9.536 -32.582 1.00 45.22 166 ALA A O 1
ATOM 1288 N N . ASP A 1 167 ? 11.307 -9.965 -30.826 1.00 42.25 167 ASP A N 1
ATOM 1289 C CA . ASP A 1 167 ? 10.704 -11.291 -30.554 1.00 42.25 167 ASP A CA 1
ATOM 1290 C C . ASP A 1 167 ? 9.593 -11.319 -29.477 1.00 42.25 167 ASP A C 1
ATOM 1292 O O . ASP A 1 167 ? 9.058 -12.377 -29.170 1.00 42.25 167 ASP A O 1
ATOM 1296 N N . SER A 1 168 ? 9.159 -10.172 -28.934 1.00 43.38 168 SER A N 1
ATOM 1297 C CA . SER A 1 168 ? 8.118 -10.132 -27.875 1.00 43.38 168 SER A CA 1
ATOM 1298 C C . SER A 1 168 ? 6.700 -9.767 -28.343 1.00 43.38 168 SER A C 1
ATOM 1300 O O . SER A 1 168 ? 5.846 -9.455 -27.519 1.00 43.38 168 SER A O 1
ATOM 1302 N N . ARG A 1 169 ? 6.394 -9.789 -29.649 1.00 45.88 169 ARG A N 1
ATOM 1303 C CA . ARG A 1 169 ? 5.070 -9.360 -30.170 1.00 45.88 169 ARG A CA 1
ATOM 1304 C C . ARG A 1 169 ? 4.201 -10.447 -30.810 1.00 45.88 169 ARG A C 1
ATOM 1306 O O . ARG A 1 169 ? 3.215 -10.120 -31.461 1.00 45.88 169 ARG A O 1
ATOM 1313 N N . ARG A 1 170 ? 4.493 -11.734 -30.613 1.00 41.31 170 ARG A N 1
ATOM 1314 C CA . ARG A 1 170 ? 3.644 -12.827 -31.127 1.00 41.31 170 ARG A CA 1
ATOM 1315 C C . ARG A 1 170 ? 3.195 -13.774 -30.021 1.00 41.31 170 ARG A C 1
ATOM 1317 O O . ARG A 1 170 ? 3.766 -14.838 -29.869 1.00 41.31 170 ARG A O 1
ATOM 1324 N N . THR A 1 171 ? 2.167 -13.385 -29.273 1.00 42.03 171 THR A N 1
ATOM 1325 C CA . THR A 1 171 ? 1.171 -14.293 -28.659 1.00 42.03 171 THR A CA 1
ATOM 1326 C C . THR A 1 171 ? 0.009 -13.453 -28.113 1.00 42.03 171 THR A C 1
ATOM 1328 O O . THR A 1 171 ? -0.132 -13.256 -26.912 1.00 42.03 171 THR A O 1
ATOM 1331 N N . ALA A 1 172 ? -0.820 -12.904 -29.003 1.00 43.62 172 ALA A N 1
ATOM 1332 C CA . ALA A 1 172 ? -2.100 -12.306 -28.621 1.00 43.62 172 ALA A CA 1
ATOM 1333 C C . ALA A 1 172 ? -3.096 -12.353 -29.794 1.00 43.62 172 ALA A C 1
ATOM 1335 O O . ALA A 1 172 ? -3.384 -11.333 -30.396 1.00 43.62 172 ALA A O 1
ATOM 1336 N N . ASP A 1 173 ? -3.576 -13.553 -30.118 1.00 41.00 173 ASP A N 1
ATOM 1337 C CA . ASP A 1 173 ? -4.783 -13.859 -30.909 1.00 41.00 173 ASP A CA 1
ATOM 1338 C C . ASP A 1 173 ? -5.140 -15.308 -30.511 1.00 41.00 173 ASP A C 1
ATOM 1340 O O . ASP A 1 173 ? -4.245 -16.149 -30.518 1.00 41.00 173 ASP A O 1
ATOM 1344 N N . ALA A 1 174 ? -6.328 -15.771 -30.117 1.00 40.50 174 ALA A N 1
ATOM 1345 C CA . ALA A 1 174 ? -7.716 -15.319 -29.946 1.00 40.50 174 ALA A CA 1
ATOM 1346 C C . ALA A 1 174 ? -8.421 -16.474 -29.137 1.00 40.50 174 ALA A C 1
ATOM 1348 O O . ALA A 1 174 ? -7.710 -17.387 -28.706 1.00 40.50 174 ALA A O 1
ATOM 1349 N N . PRO A 1 175 ? -9.762 -16.606 -28.989 1.00 51.09 175 PRO A N 1
ATOM 1350 C CA . PRO A 1 175 ? -10.854 -15.648 -29.118 1.00 51.09 175 PRO A CA 1
ATOM 1351 C C . PRO A 1 175 ? -11.799 -15.594 -27.889 1.00 51.09 175 PRO A C 1
ATOM 1353 O O . PRO A 1 175 ? -11.895 -16.494 -27.058 1.00 51.09 175 PRO A O 1
ATOM 1356 N N . THR A 1 176 ? -12.581 -14.519 -27.872 1.00 44.12 176 THR A N 1
ATOM 1357 C CA . THR A 1 176 ? -13.920 -14.375 -27.291 1.00 44.12 176 THR A CA 1
ATOM 1358 C C . THR A 1 176 ? -14.792 -15.630 -27.413 1.00 44.12 176 THR A C 1
ATOM 1360 O O . THR A 1 176 ? -15.013 -16.095 -28.528 1.00 44.12 176 THR A O 1
ATOM 1363 N N . GLN A 1 177 ? -15.416 -16.070 -26.312 1.00 38.09 177 GLN A N 1
ATOM 1364 C CA . GLN A 1 177 ? -16.714 -16.755 -26.345 1.00 38.09 177 GLN A CA 1
ATOM 1365 C C . GLN A 1 177 ? -17.560 -16.471 -25.088 1.00 38.09 177 GLN A C 1
ATOM 1367 O O . GLN A 1 177 ? -17.132 -16.677 -23.959 1.00 38.09 177 GLN A O 1
ATOM 1372 N N . GLN A 1 178 ? -18.792 -16.046 -25.383 1.00 38.53 178 GLN A N 1
ATOM 1373 C CA . GLN A 1 178 ? -20.045 -16.238 -24.648 1.00 38.53 178 GLN A CA 1
ATOM 1374 C C . GLN A 1 178 ? -20.333 -15.398 -23.396 1.00 38.53 178 GLN A C 1
ATOM 1376 O O . GLN A 1 178 ? -20.104 -15.776 -22.251 1.00 38.53 178 GLN A O 1
ATOM 1381 N N . ALA A 1 179 ? -21.013 -14.285 -23.683 1.00 46.69 179 ALA A N 1
ATOM 1382 C CA . ALA A 1 179 ? -22.059 -13.723 -22.847 1.00 46.69 179 ALA A CA 1
ATOM 1383 C C . ALA A 1 179 ? -23.112 -14.797 -22.517 1.00 46.69 179 ALA A C 1
ATOM 1385 O O . ALA A 1 179 ? -23.721 -15.368 -23.423 1.00 46.69 179 ALA A O 1
ATOM 1386 N N . ALA A 1 180 ? -23.311 -15.051 -21.225 1.00 43.00 180 ALA A N 1
ATOM 1387 C CA . ALA A 1 180 ? -24.469 -15.761 -20.708 1.00 43.00 180 ALA A CA 1
ATOM 1388 C C . ALA A 1 180 ? -25.492 -14.733 -20.217 1.00 43.00 180 ALA A C 1
ATOM 1390 O O . ALA A 1 180 ? -25.172 -13.796 -19.485 1.00 43.00 180 ALA A O 1
ATOM 1391 N N . GLU A 1 181 ? -26.706 -14.931 -20.703 1.00 39.00 181 GLU A N 1
ATOM 1392 C CA . GLU A 1 181 ? -27.912 -14.143 -20.522 1.00 39.00 181 GLU A CA 1
ATOM 1393 C C . GLU A 1 181 ? -28.273 -13.959 -19.042 1.00 39.00 181 GLU A C 1
ATOM 1395 O O . GLU A 1 181 ? -28.363 -14.917 -18.273 1.00 39.00 181 GLU A O 1
ATOM 1400 N N . THR A 1 182 ? -28.546 -12.718 -18.646 1.00 39.22 182 THR A N 1
ATOM 1401 C CA . THR A 1 182 ? -29.259 -12.416 -17.403 1.00 39.22 182 THR A CA 1
ATOM 1402 C C . THR A 1 182 ? -30.763 -12.480 -17.681 1.00 39.22 182 THR A C 1
ATOM 1404 O O . THR A 1 182 ? -31.247 -11.703 -18.509 1.00 39.22 182 THR A O 1
ATOM 1407 N N . PRO A 1 183 ? -31.537 -13.352 -17.012 1.00 52.12 183 PRO A N 1
ATOM 1408 C CA . PRO A 1 183 ? -32.983 -13.356 -17.160 1.00 52.12 183 PRO A CA 1
ATOM 1409 C C . PRO A 1 183 ? -33.590 -12.113 -16.501 1.00 52.12 183 PRO A C 1
ATOM 1411 O O . PRO A 1 183 ? -33.358 -11.810 -15.329 1.00 52.12 183 PRO A O 1
ATOM 1414 N N . THR A 1 184 ? -34.381 -11.399 -17.293 1.00 55.91 184 THR A N 1
ATOM 1415 C CA . THR A 1 184 ? -35.258 -10.299 -16.896 1.00 55.91 184 THR A CA 1
ATOM 1416 C C . THR A 1 184 ? -36.298 -10.792 -15.879 1.00 55.91 184 THR A C 1
ATOM 1418 O O . THR A 1 184 ? -37.035 -11.729 -16.193 1.00 55.91 184 THR A O 1
ATOM 1421 N N . PRO A 1 185 ? -36.419 -10.197 -14.678 1.00 60.12 185 PRO A N 1
ATOM 1422 C CA . PRO A 1 185 ? -37.574 -10.445 -13.825 1.00 60.12 185 PRO A CA 1
ATOM 1423 C C . PRO A 1 185 ? -38.811 -9.729 -14.401 1.00 60.12 185 PRO A C 1
ATOM 1425 O O . PRO A 1 185 ? -38.695 -8.587 -14.855 1.00 60.12 185 PRO A O 1
ATOM 1428 N N . PRO A 1 186 ? -39.994 -10.370 -14.405 1.00 58.09 186 PRO A N 1
ATOM 1429 C CA . PRO A 1 186 ? -41.211 -9.750 -14.902 1.00 58.09 186 PRO A CA 1
ATOM 1430 C C . PRO A 1 186 ? -41.656 -8.613 -13.981 1.00 58.09 186 PRO A C 1
ATOM 1432 O O . PRO A 1 186 ? -41.584 -8.707 -12.754 1.00 58.09 186 PRO A O 1
ATOM 1435 N N . ALA A 1 187 ? -42.130 -7.544 -14.616 1.00 51.59 187 ALA A N 1
ATOM 1436 C CA . ALA A 1 187 ? -42.824 -6.437 -13.986 1.00 51.59 187 ALA A CA 1
ATOM 1437 C C . ALA A 1 187 ? -44.020 -6.968 -13.182 1.00 51.59 187 ALA A C 1
ATOM 1439 O O . ALA A 1 187 ? -44.941 -7.555 -13.748 1.00 51.59 187 ALA A O 1
ATOM 1440 N N . ALA A 1 188 ? -43.982 -6.775 -11.863 1.00 47.22 188 ALA A N 1
ATOM 1441 C CA . ALA A 1 188 ? -45.131 -6.987 -11.000 1.00 47.22 188 ALA A CA 1
ATOM 1442 C C . ALA A 1 188 ? -45.925 -5.684 -10.911 1.00 47.22 188 ALA A C 1
ATOM 1444 O O . ALA A 1 188 ? -45.441 -4.646 -10.459 1.00 47.22 188 ALA A O 1
ATOM 1445 N N . GLU A 1 189 ? -47.132 -5.822 -11.426 1.00 47.06 189 GLU A N 1
ATOM 1446 C CA . GLU A 1 189 ? -48.220 -4.887 -11.594 1.00 47.06 189 GLU A CA 1
ATOM 1447 C C . GLU A 1 189 ? -48.692 -4.238 -10.287 1.00 47.06 189 GLU A C 1
ATOM 1449 O O . GLU A 1 189 ? -48.663 -4.801 -9.192 1.00 47.06 189 GLU A O 1
ATOM 1454 N N . GLU A 1 190 ? -49.121 -3.001 -10.469 1.00 49.53 190 GLU A N 1
ATOM 1455 C CA . GLU A 1 190 ? -49.550 -2.017 -9.498 1.00 49.53 190 GLU A CA 1
ATOM 1456 C C . GLU A 1 190 ? -50.969 -2.353 -9.008 1.00 49.53 190 GLU A C 1
ATOM 1458 O O . GLU A 1 190 ? -51.948 -2.173 -9.726 1.00 49.53 190 GLU A O 1
ATOM 1463 N N . ALA A 1 191 ? -51.098 -2.836 -7.768 1.00 46.88 191 ALA A N 1
ATOM 1464 C CA . ALA A 1 191 ? -52.388 -3.003 -7.100 1.00 46.88 191 ALA A CA 1
ATOM 1465 C C . ALA A 1 191 ? -52.550 -1.932 -6.015 1.00 46.88 191 ALA A C 1
ATOM 1467 O O . ALA A 1 191 ? -52.106 -2.065 -4.874 1.00 46.88 191 ALA A O 1
ATOM 1468 N N . ARG A 1 192 ? -53.195 -0.838 -6.417 1.00 52.88 192 ARG A N 1
ATOM 1469 C CA . ARG A 1 192 ? -53.649 0.262 -5.569 1.00 52.88 192 ARG A CA 1
ATOM 1470 C C . ARG A 1 192 ? -54.882 -0.204 -4.787 1.00 52.88 192 ARG A C 1
ATOM 1472 O O . ARG A 1 192 ? -55.972 -0.274 -5.343 1.00 52.88 192 ARG A O 1
ATOM 1479 N N . ALA A 1 193 ? -54.704 -0.538 -3.511 1.00 46.56 193 ALA A N 1
ATOM 1480 C CA . ALA A 1 193 ? -55.804 -0.750 -2.574 1.00 46.56 193 ALA A CA 1
ATOM 1481 C C . ALA A 1 193 ? -56.032 0.537 -1.765 1.00 46.56 193 ALA A C 1
ATOM 1483 O O . ALA A 1 193 ? -55.192 0.933 -0.957 1.00 46.56 193 ALA A O 1
ATOM 1484 N N . GLU A 1 194 ? -57.160 1.201 -2.021 1.00 53.00 194 GLU A N 1
ATOM 1485 C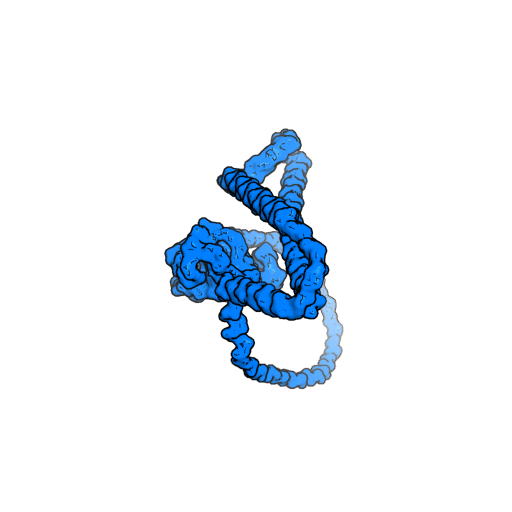 CA . GLU A 1 194 ? -57.719 2.259 -1.176 1.00 53.00 194 GLU A CA 1
ATOM 1486 C C . GLU A 1 194 ? -58.039 1.696 0.214 1.00 53.00 194 GLU A C 1
ATOM 1488 O O . GLU A 1 194 ? -58.822 0.755 0.351 1.00 53.00 194 GLU A O 1
ATOM 1493 N N . ALA A 1 195 ? -57.427 2.281 1.245 1.00 53.25 195 ALA A N 1
ATOM 1494 C CA . ALA A 1 195 ? -57.754 2.003 2.637 1.00 53.25 195 ALA A CA 1
ATOM 1495 C C . ALA A 1 195 ? -58.845 2.973 3.146 1.00 53.25 195 ALA A C 1
ATOM 1497 O O . ALA A 1 195 ? -58.890 4.124 2.702 1.00 53.25 195 ALA A O 1
ATOM 1498 N N . PRO A 1 196 ? -59.717 2.543 4.079 1.00 59.50 196 PRO A N 1
ATOM 1499 C CA . PRO A 1 196 ? -60.853 3.327 4.554 1.00 59.50 196 PRO A CA 1
ATOM 1500 C C . PRO A 1 196 ? -60.410 4.457 5.487 1.00 59.50 196 PRO A C 1
ATOM 1502 O O . PRO A 1 196 ? -59.517 4.282 6.312 1.00 59.50 196 PRO A O 1
ATOM 1505 N N . ALA A 1 197 ? -61.088 5.600 5.386 1.00 55.47 197 ALA A N 1
ATOM 1506 C CA . ALA A 1 197 ? -60.928 6.736 6.284 1.00 55.47 197 ALA A CA 1
ATOM 1507 C C . ALA A 1 197 ? -61.234 6.339 7.743 1.00 55.47 197 ALA A C 1
ATOM 1509 O O . ALA A 1 197 ? -62.384 6.077 8.101 1.00 55.47 197 ALA A O 1
ATOM 1510 N N . GLU A 1 198 ? -60.192 6.299 8.575 1.00 51.44 198 GLU A N 1
ATOM 1511 C CA . GLU A 1 198 ? -60.288 6.096 10.020 1.00 51.44 198 GLU A CA 1
ATOM 1512 C C . GLU A 1 198 ? -60.733 7.383 10.731 1.00 51.44 198 GLU A C 1
ATOM 1514 O O . GLU A 1 198 ? -60.305 8.494 10.413 1.00 51.44 198 GLU A O 1
ATOM 1519 N N . ALA A 1 199 ? -61.634 7.209 11.696 1.00 63.41 199 ALA A N 1
ATOM 1520 C CA . ALA A 1 199 ? -62.233 8.264 12.499 1.00 63.41 199 ALA A CA 1
ATOM 1521 C C . ALA A 1 199 ? -61.200 8.991 13.391 1.00 63.41 199 ALA A C 1
ATOM 1523 O O . ALA A 1 199 ? -60.212 8.387 13.814 1.00 63.41 199 ALA A O 1
ATOM 1524 N N . PRO A 1 200 ? -61.438 10.273 13.738 1.00 60.03 200 PRO A N 1
ATOM 1525 C CA . PRO A 1 200 ? -60.536 11.059 14.575 1.00 60.03 200 PRO A CA 1
ATOM 1526 C C . PRO A 1 200 ? -60.402 10.443 15.971 1.00 60.03 200 PRO A C 1
ATOM 1528 O O . PRO A 1 200 ? -61.348 10.415 16.760 1.00 60.03 200 PRO A O 1
ATOM 1531 N N . THR A 1 201 ? -59.204 9.952 16.275 1.00 59.59 201 THR A N 1
ATOM 1532 C CA . THR A 1 201 ? -58.818 9.492 17.608 1.00 59.59 201 THR A CA 1
ATOM 1533 C C . THR A 1 201 ? -58.622 10.695 18.544 1.00 59.59 201 THR A C 1
ATOM 1535 O O . THR A 1 201 ? -58.143 11.748 18.113 1.00 59.59 201 THR A O 1
ATOM 1538 N N . PRO A 1 202 ? -59.004 10.575 19.829 1.00 70.31 202 PRO A N 1
ATOM 1539 C CA . PRO A 1 202 ? -58.842 11.635 20.819 1.00 70.31 202 PRO A CA 1
ATOM 1540 C C . PRO A 1 202 ? -57.362 12.009 21.017 1.00 70.31 202 PRO A C 1
ATOM 1542 O O . PRO A 1 202 ? -56.486 11.157 20.850 1.00 70.31 202 PRO A O 1
ATOM 1545 N N . PRO A 1 203 ? -57.068 13.270 21.388 1.00 63.12 203 PRO A N 1
ATOM 1546 C CA . PRO A 1 203 ? -55.704 13.769 21.522 1.00 63.12 203 PRO A CA 1
ATOM 1547 C C . PRO A 1 203 ? -54.925 12.944 22.549 1.00 63.12 203 PRO A C 1
ATOM 1549 O O . PRO A 1 203 ? -55.289 12.876 23.725 1.00 63.12 203 PRO A O 1
ATOM 1552 N N . ALA A 1 204 ? -53.852 12.306 22.079 1.00 63.94 204 ALA A N 1
ATOM 1553 C CA . ALA A 1 204 ? -52.941 11.544 22.916 1.00 63.94 204 ALA A CA 1
ATOM 1554 C C . ALA A 1 204 ? -52.325 12.450 24.003 1.00 63.94 204 ALA A C 1
ATOM 1556 O O . ALA A 1 204 ? -51.998 13.609 23.723 1.00 63.94 204 ALA A O 1
ATOM 1557 N N . PRO A 1 205 ? -52.156 11.947 25.240 1.00 68.25 205 PRO A N 1
ATOM 1558 C CA . PRO A 1 205 ? -51.524 12.700 26.314 1.00 68.25 205 PRO A CA 1
ATOM 1559 C C . PRO A 1 205 ? -50.110 13.114 25.901 1.00 68.25 205 PRO A C 1
ATOM 1561 O O . PRO A 1 205 ? -49.337 12.306 25.387 1.00 68.25 205 PRO A O 1
ATOM 1564 N N . SER A 1 206 ? -49.801 14.394 26.125 1.00 69.81 206 SER A N 1
ATOM 1565 C CA . SER A 1 206 ? -48.513 15.012 25.815 1.00 69.81 206 SER A CA 1
ATOM 1566 C C . SER A 1 206 ? -47.372 14.132 26.347 1.00 69.81 206 SER A C 1
ATOM 1568 O O . SER A 1 206 ? -47.351 13.863 27.552 1.00 69.81 206 SER A O 1
ATOM 1570 N N . PRO A 1 207 ? -46.453 13.650 25.489 1.00 65.75 207 PRO A N 1
ATOM 1571 C CA . PRO A 1 207 ? -45.408 12.728 25.906 1.00 65.75 207 PRO A CA 1
ATOM 1572 C C . PRO A 1 207 ? -44.570 13.372 27.009 1.00 65.75 207 PRO A C 1
ATOM 1574 O O . PRO A 1 207 ? -44.159 14.531 26.899 1.00 65.75 207 PRO A O 1
ATOM 1577 N N . ALA A 1 208 ? -44.353 12.618 28.089 1.00 69.69 208 ALA A N 1
ATOM 1578 C CA . ALA A 1 208 ? -43.463 13.019 29.166 1.00 69.69 208 ALA A CA 1
ATOM 1579 C C . ALA A 1 208 ? -42.094 13.410 28.572 1.00 69.69 208 ALA A C 1
ATOM 1581 O O . ALA A 1 208 ? -41.652 12.749 27.626 1.00 69.69 208 ALA A O 1
ATOM 1582 N N . PRO A 1 209 ? -41.435 14.468 29.086 1.00 71.88 209 PRO A N 1
ATOM 1583 C CA . PRO A 1 209 ? -40.160 14.935 28.561 1.00 71.88 209 PRO A CA 1
ATOM 1584 C C . PRO A 1 209 ? -39.193 13.757 28.468 1.00 71.88 209 PRO A C 1
ATOM 1586 O O . PRO A 1 209 ? -38.871 13.141 29.486 1.00 71.88 209 PRO A O 1
ATOM 1589 N N . ALA A 1 210 ? -38.794 13.412 27.240 1.00 70.38 210 ALA A N 1
ATOM 1590 C CA . ALA A 1 210 ? -37.836 12.350 26.986 1.00 70.38 210 ALA A CA 1
ATOM 1591 C C . ALA A 1 210 ? -36.612 12.609 27.866 1.00 70.38 210 ALA A C 1
ATOM 1593 O O . ALA A 1 210 ? -36.035 13.699 27.814 1.00 70.38 210 ALA A O 1
ATOM 1594 N N . ALA A 1 211 ? -36.282 11.640 28.724 1.00 72.12 211 ALA A N 1
ATOM 1595 C CA . ALA A 1 211 ? -35.126 11.724 29.600 1.00 72.12 211 ALA A CA 1
ATOM 1596 C C . ALA A 1 211 ? -33.919 12.156 28.762 1.00 72.12 211 ALA A C 1
ATOM 1598 O O . ALA A 1 211 ? -33.672 11.587 27.695 1.00 72.12 211 ALA A O 1
ATOM 1599 N N . ALA A 1 212 ? -33.226 13.203 29.217 1.00 71.06 212 ALA A N 1
ATOM 1600 C CA . ALA A 1 212 ? -32.036 13.698 28.544 1.00 71.06 212 ALA A CA 1
ATOM 1601 C C . ALA A 1 212 ? -31.105 12.502 28.275 1.00 71.06 212 ALA A C 1
ATOM 1603 O O . ALA A 1 212 ? -30.870 11.729 29.210 1.00 71.06 212 ALA A O 1
ATOM 1604 N N . PRO A 1 213 ? -30.641 12.301 27.026 1.00 71.44 213 PRO A N 1
ATOM 1605 C CA . PRO A 1 213 ? -29.823 11.150 26.681 1.00 71.44 213 PRO A CA 1
ATOM 1606 C C . PRO A 1 213 ? -28.627 11.112 27.628 1.00 71.44 213 PRO A C 1
ATOM 1608 O O . PRO A 1 213 ? -27.881 12.088 27.739 1.00 71.44 213 PRO A O 1
ATOM 1611 N N . GLU A 1 214 ? -28.500 10.004 28.361 1.00 70.00 214 GLU A N 1
ATOM 1612 C CA . GLU A 1 214 ? -27.341 9.747 29.205 1.00 70.00 214 GLU A CA 1
ATOM 1613 C C . GLU A 1 214 ? -26.100 9.936 28.322 1.00 70.00 214 GLU A C 1
ATOM 1615 O O . GLU A 1 214 ? -26.089 9.409 27.206 1.00 70.00 214 GLU A O 1
ATOM 1620 N N . PRO A 1 215 ? -25.107 10.744 28.741 1.00 67.00 215 PRO A N 1
ATOM 1621 C CA . PRO A 1 215 ? -23.967 11.072 27.899 1.00 67.00 215 PRO A CA 1
ATOM 1622 C C . PRO A 1 215 ? -23.329 9.772 27.424 1.00 67.00 215 PRO A C 1
ATOM 1624 O O . PRO A 1 215 ? -22.774 9.019 28.228 1.00 67.00 215 PRO A O 1
ATOM 1627 N N . GLU A 1 216 ? -23.468 9.490 26.125 1.00 64.94 216 GLU A N 1
ATOM 1628 C CA . GLU A 1 216 ? -22.974 8.267 25.510 1.00 64.94 216 GLU A CA 1
ATOM 1629 C C . GLU A 1 216 ? -21.490 8.154 25.844 1.00 64.94 216 GLU A C 1
ATOM 1631 O O . GLU A 1 216 ? -20.661 8.928 25.356 1.00 64.94 216 GLU A O 1
ATOM 1636 N N . ARG A 1 217 ? -21.139 7.211 26.728 1.00 67.50 217 ARG A N 1
ATOM 1637 C CA . ARG A 1 217 ? -19.737 6.914 27.010 1.00 67.50 217 ARG A CA 1
ATOM 1638 C C . ARG A 1 217 ? -19.136 6.467 25.694 1.00 67.50 217 ARG A C 1
ATOM 1640 O O . ARG A 1 217 ? -19.428 5.370 25.222 1.00 67.50 217 ARG A O 1
ATOM 1647 N N . THR A 1 218 ? -18.319 7.325 25.095 1.00 78.19 218 THR A N 1
ATOM 1648 C CA . THR A 1 218 ? -17.634 7.026 23.844 1.00 78.19 218 THR A CA 1
ATOM 1649 C C . THR A 1 218 ? -16.803 5.775 24.067 1.00 78.19 218 THR A C 1
ATOM 1651 O O . THR A 1 218 ? -15.789 5.822 24.766 1.00 78.19 218 THR A O 1
ATOM 1654 N N . ALA A 1 219 ? -17.264 4.647 23.525 1.00 81.88 219 ALA A N 1
ATOM 1655 C CA . ALA A 1 219 ? -16.552 3.390 23.641 1.00 81.88 219 ALA A CA 1
ATOM 1656 C C . ALA A 1 219 ? -15.133 3.592 23.100 1.00 81.88 219 ALA A C 1
ATOM 1658 O O . ALA A 1 219 ? -14.935 4.025 21.957 1.00 81.88 219 ALA A O 1
ATOM 1659 N N . ALA A 1 220 ? -14.147 3.325 23.949 1.00 91.44 220 ALA A N 1
ATOM 1660 C CA . ALA A 1 220 ? -12.756 3.348 23.554 1.00 91.44 220 ALA A CA 1
ATOM 1661 C C . ALA A 1 220 ? -12.437 2.080 22.742 1.00 91.44 220 ALA A C 1
ATOM 1663 O O . ALA A 1 220 ? -13.078 1.034 22.897 1.00 91.44 220 ALA A O 1
ATOM 1664 N N . PHE A 1 221 ? -11.509 2.218 21.800 1.0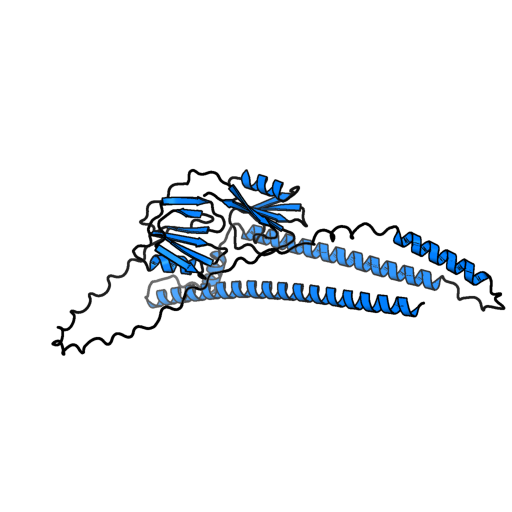0 94.12 221 PHE A N 1
ATOM 1665 C CA . PHE A 1 221 ? -11.073 1.144 20.914 1.00 94.12 221 PHE A CA 1
ATOM 1666 C C . PHE A 1 221 ? -9.564 1.022 21.034 1.00 94.12 221 PHE A C 1
ATOM 1668 O O . PHE A 1 221 ? -8.859 2.037 21.001 1.00 94.12 221 PHE A O 1
ATOM 1675 N N . ARG A 1 222 ? -9.082 -0.219 21.089 1.00 91.44 222 ARG A N 1
ATOM 1676 C CA . ARG A 1 222 ? -7.655 -0.521 21.092 1.00 91.44 222 ARG A CA 1
ATOM 1677 C C . ARG A 1 222 ? -7.071 -0.104 19.750 1.00 91.44 222 ARG A C 1
ATOM 1679 O O . ARG A 1 222 ? -7.771 -0.146 18.731 1.00 91.44 222 ARG A O 1
ATOM 1686 N N . LEU A 1 223 ? -5.798 0.310 19.771 1.00 77.00 223 LEU A N 1
ATOM 1687 C CA . LEU A 1 223 ? -5.059 0.698 18.568 1.00 77.00 223 LEU A CA 1
ATOM 1688 C C . LEU A 1 223 ? -5.265 -0.334 17.454 1.00 77.00 223 LEU A C 1
ATOM 1690 O O . LEU A 1 223 ? -5.346 -1.536 17.707 1.00 77.00 223 LEU A O 1
ATOM 1694 N N . ALA A 1 224 ? -5.373 0.170 16.228 1.00 88.75 224 ALA A N 1
ATOM 1695 C CA . ALA A 1 224 ? -5.710 -0.634 15.070 1.00 88.75 224 ALA A CA 1
ATOM 1696 C C . ALA A 1 224 ? -4.708 -1.784 14.854 1.00 88.75 224 ALA A C 1
ATOM 1698 O O . ALA A 1 224 ? -3.495 -1.588 14.887 1.00 88.75 224 ALA A O 1
ATOM 1699 N N . PHE A 1 225 ? -5.234 -2.983 14.615 1.00 95.69 225 PHE A N 1
ATOM 1700 C CA . PHE A 1 225 ? -4.478 -4.177 14.261 1.00 95.69 225 PHE A CA 1
ATOM 1701 C C . PHE A 1 225 ? -4.260 -4.184 12.751 1.00 95.69 225 PHE A C 1
ATOM 1703 O O . PHE A 1 225 ? -5.177 -4.494 11.984 1.00 95.69 225 PHE A O 1
ATOM 1710 N N . ASP A 1 226 ? -3.057 -3.814 12.325 1.00 96.31 226 ASP A N 1
ATOM 1711 C CA . ASP A 1 226 ? -2.729 -3.766 10.906 1.00 96.31 226 ASP A CA 1
ATOM 1712 C C . ASP A 1 226 ? -2.442 -5.159 10.330 1.00 96.31 226 ASP A C 1
ATOM 1714 O O . ASP A 1 226 ? -1.944 -6.053 11.019 1.00 96.31 226 ASP A O 1
ATOM 1718 N N . ASN A 1 227 ? -2.787 -5.343 9.056 1.00 96.62 227 ASN A N 1
ATOM 1719 C CA . ASN A 1 227 ? -2.746 -6.613 8.322 1.00 96.62 227 ASN A CA 1
ATOM 1720 C C . ASN A 1 227 ? -3.558 -7.742 8.979 1.00 96.62 227 ASN A C 1
ATOM 1722 O O . ASN A 1 227 ? -3.248 -8.928 8.819 1.00 96.62 227 ASN A O 1
ATOM 1726 N N . ARG A 1 228 ? -4.584 -7.393 9.757 1.00 96.69 228 ARG A N 1
ATOM 1727 C CA . ARG A 1 228 ? -5.448 -8.353 10.444 1.00 96.69 228 ARG A CA 1
ATOM 1728 C C . ARG A 1 228 ? -6.890 -8.105 10.054 1.00 96.69 228 ARG A C 1
ATOM 1730 O O . ARG A 1 228 ? -7.388 -6.995 10.207 1.00 96.69 228 ARG A O 1
ATOM 1737 N N . ASP A 1 229 ? -7.563 -9.150 9.593 1.00 96.88 229 ASP A N 1
ATOM 1738 C CA . ASP A 1 229 ? -9.024 -9.227 9.541 1.00 96.88 229 ASP A CA 1
ATOM 1739 C C . ASP A 1 229 ? -9.512 -9.897 10.844 1.00 96.88 229 ASP A C 1
ATOM 1741 O O . ASP A 1 229 ? -8.749 -10.573 11.541 1.00 96.88 229 ASP A O 1
ATOM 1745 N N . ILE A 1 230 ? -10.766 -9.670 11.218 1.00 96.81 230 ILE A N 1
ATOM 1746 C CA . ILE A 1 230 ? -11.400 -10.241 12.408 1.00 96.81 230 ILE A CA 1
ATOM 1747 C C . ILE A 1 230 ? -12.577 -11.085 11.936 1.00 96.81 230 ILE A C 1
ATOM 1749 O O . ILE A 1 230 ? -13.494 -10.566 11.311 1.00 96.81 230 ILE A O 1
ATOM 1753 N N . ALA A 1 231 ? -12.613 -12.374 12.255 1.00 96.44 231 ALA A N 1
ATOM 1754 C CA . ALA A 1 231 ? -13.792 -13.213 12.062 1.00 96.44 231 ALA A CA 1
ATOM 1755 C C . ALA A 1 231 ? -14.887 -12.849 13.082 1.00 96.44 231 ALA A C 1
ATOM 1757 O O . ALA A 1 231 ? -14.591 -12.543 14.236 1.00 96.44 231 ALA A O 1
ATOM 1758 N N . GLY A 1 232 ? -16.147 -12.876 12.652 1.00 95.62 232 GLY A N 1
ATOM 1759 C CA . GLY A 1 232 ? -17.293 -12.475 13.473 1.00 95.62 232 GLY A CA 1
ATOM 1760 C C . GLY A 1 232 ? -18.509 -12.079 12.636 1.00 95.62 232 GLY A C 1
ATOM 1761 O O . GLY A 1 232 ? -18.363 -11.790 11.439 1.00 95.62 232 GLY A O 1
ATOM 1762 N N . ALA A 1 233 ? -19.680 -12.063 13.271 1.00 97.88 233 ALA A N 1
ATOM 1763 C CA . ALA A 1 233 ? -20.971 -11.693 12.713 1.00 97.88 233 ALA A CA 1
ATOM 1764 C C . ALA A 1 233 ? -20.957 -10.239 12.226 1.00 97.88 233 ALA A C 1
ATOM 1766 O O . ALA A 1 233 ? -20.758 -9.298 12.996 1.00 97.88 233 ALA A O 1
ATOM 1767 N N . GLN A 1 234 ? -21.163 -10.053 10.924 1.00 98.19 234 GLN A N 1
ATOM 1768 C CA . GLN A 1 234 ? -21.205 -8.735 10.303 1.00 98.19 234 GLN A CA 1
ATOM 1769 C C . GLN A 1 234 ? -22.585 -8.098 10.500 1.00 98.19 234 GLN A C 1
ATOM 1771 O O . GLN A 1 234 ? -23.593 -8.682 10.115 1.00 98.19 234 GLN A O 1
ATOM 1776 N N . ILE A 1 235 ? -22.619 -6.880 11.042 1.00 98.56 235 ILE A N 1
ATOM 1777 C CA . ILE A 1 235 ? -23.860 -6.119 11.286 1.00 98.56 235 ILE A CA 1
ATOM 1778 C C . ILE A 1 235 ? -24.090 -4.983 10.291 1.00 98.56 235 ILE A C 1
ATOM 1780 O O . ILE A 1 235 ? -25.203 -4.472 10.176 1.00 98.56 235 ILE A O 1
ATOM 1784 N N . ALA A 1 236 ? -23.041 -4.549 9.593 1.00 98.44 236 ALA A N 1
ATOM 1785 C CA . ALA A 1 236 ? -23.135 -3.598 8.492 1.00 98.44 236 ALA A CA 1
ATOM 1786 C C . ALA A 1 236 ? -21.887 -3.660 7.610 1.00 98.44 236 ALA A C 1
ATOM 1788 O O . ALA A 1 236 ? -20.806 -4.044 8.063 1.00 98.44 236 ALA A O 1
ATOM 1789 N N . ALA A 1 237 ? -22.040 -3.220 6.363 1.00 98.44 237 ALA A N 1
ATOM 1790 C CA . ALA A 1 237 ? -20.936 -2.907 5.471 1.00 98.44 237 ALA A CA 1
ATOM 1791 C C . ALA A 1 237 ? -21.117 -1.499 4.904 1.00 98.44 237 ALA A C 1
ATOM 1793 O O . ALA A 1 237 ? -22.213 -1.135 4.483 1.00 98.44 237 ALA A O 1
ATOM 1794 N N . LEU A 1 238 ? -20.039 -0.725 4.886 1.00 98.44 238 LEU A N 1
ATOM 1795 C CA . LEU A 1 238 ? -19.969 0.603 4.287 1.00 98.44 238 LEU A CA 1
ATOM 1796 C C . LEU A 1 238 ? -18.929 0.567 3.168 1.00 98.44 238 LEU A C 1
ATOM 1798 O O . LEU A 1 238 ? -17.957 -0.187 3.241 1.00 98.44 238 LEU A O 1
ATOM 1802 N N . ARG A 1 239 ? -19.126 1.378 2.135 1.00 98.31 239 ARG A N 1
ATOM 1803 C CA . ARG A 1 239 ? -18.206 1.517 0.999 1.00 98.31 239 ARG A CA 1
ATOM 1804 C C . ARG A 1 239 ? -17.793 2.973 0.857 1.00 98.31 239 ARG A C 1
ATOM 1806 O O . ARG A 1 239 ? -18.545 3.848 1.281 1.00 98.31 239 ARG A O 1
ATOM 1813 N N . ASN A 1 240 ? -16.646 3.204 0.225 1.00 97.12 240 ASN A N 1
ATOM 1814 C CA . ASN A 1 240 ? -16.080 4.531 -0.015 1.00 97.12 240 ASN A CA 1
ATOM 1815 C C . ASN A 1 240 ? -15.920 5.337 1.284 1.00 97.12 240 ASN A C 1
ATOM 1817 O O . ASN A 1 240 ? -16.199 6.533 1.327 1.00 97.12 240 ASN A O 1
ATOM 1821 N N . VAL A 1 241 ? -15.528 4.657 2.361 1.00 97.69 241 VAL A N 1
ATOM 1822 C CA . VAL A 1 241 ? -15.196 5.281 3.645 1.00 97.69 241 VAL A CA 1
ATOM 1823 C C . VAL A 1 241 ? -13.710 5.111 3.894 1.00 97.69 241 VAL A C 1
ATOM 1825 O O . VAL A 1 241 ? -13.123 4.137 3.439 1.00 97.69 241 VAL A O 1
ATOM 1828 N N . ASP A 1 242 ? -13.108 6.028 4.633 1.00 96.75 242 ASP A N 1
ATOM 1829 C CA . ASP A 1 242 ? -11.744 5.884 5.123 1.00 96.75 242 ASP A CA 1
ATOM 1830 C C . ASP A 1 242 ? -11.719 5.131 6.469 1.00 96.75 242 ASP A C 1
ATOM 1832 O O . ASP A 1 242 ? -12.754 4.798 7.066 1.00 96.75 242 ASP A O 1
ATOM 1836 N N . GLN A 1 243 ? -10.518 4.843 6.975 1.00 96.19 243 GLN A N 1
ATOM 1837 C CA . GLN A 1 243 ? -10.361 4.153 8.255 1.00 96.19 243 GLN A CA 1
ATOM 1838 C C . GLN A 1 243 ? -10.964 4.944 9.439 1.00 96.19 243 GLN A C 1
ATOM 1840 O O . GLN A 1 243 ? -11.700 4.337 10.228 1.00 96.19 243 GLN A O 1
ATOM 1845 N N . PRO A 1 244 ? -10.727 6.267 9.597 1.00 96.44 244 PRO A N 1
ATOM 1846 C CA . PRO A 1 244 ? -11.386 7.059 10.638 1.00 96.44 244 PRO A CA 1
ATOM 1847 C C . PRO A 1 244 ? -12.917 7.027 10.547 1.00 96.44 244 PRO A C 1
ATOM 1849 O O . PRO A 1 244 ? -13.585 6.870 11.573 1.00 96.44 244 PRO A O 1
ATOM 1852 N N . GLY A 1 245 ? -13.483 7.112 9.340 1.00 97.00 245 GLY A N 1
ATOM 1853 C CA . GLY A 1 245 ? -14.917 7.003 9.090 1.00 97.00 245 GLY A CA 1
ATOM 1854 C C . GLY A 1 245 ? -15.478 5.631 9.464 1.00 97.00 245 GLY A C 1
ATOM 1855 O O . GLY A 1 245 ? -16.543 5.551 10.083 1.00 97.00 245 GLY A O 1
ATOM 1856 N N . CYS A 1 246 ? -14.737 4.557 9.179 1.00 98.12 246 CYS A N 1
ATOM 1857 C CA . CYS A 1 246 ? -15.082 3.194 9.583 1.00 98.12 246 CYS A CA 1
ATOM 1858 C C . CYS A 1 246 ? -15.137 3.038 11.115 1.00 98.12 246 CYS A C 1
ATOM 1860 O O . CYS A 1 246 ? -16.131 2.553 11.665 1.00 98.12 246 CYS A O 1
ATOM 1862 N N . LEU A 1 247 ? -14.115 3.535 11.824 1.00 97.00 247 LEU A N 1
ATOM 1863 C CA . LEU A 1 247 ? -14.082 3.567 13.290 1.00 97.00 247 LEU A CA 1
ATOM 1864 C C . LEU A 1 247 ? -15.241 4.398 13.863 1.00 97.00 247 LEU A C 1
ATOM 1866 O O . LEU A 1 247 ? -15.927 3.955 14.788 1.00 97.00 247 LEU A O 1
ATOM 1870 N N . ALA A 1 248 ? -15.482 5.593 13.317 1.00 95.88 248 ALA A N 1
ATOM 1871 C CA . ALA A 1 248 ? -16.566 6.467 13.754 1.00 95.88 248 ALA A CA 1
ATOM 1872 C C . ALA A 1 248 ? -17.940 5.807 13.565 1.00 95.88 248 ALA A C 1
ATOM 1874 O O . ALA A 1 248 ? -18.805 5.922 14.433 1.00 95.88 248 ALA A O 1
ATOM 1875 N N . ALA A 1 249 ? -18.138 5.070 12.470 1.00 96.81 249 ALA A N 1
ATOM 1876 C CA . ALA A 1 249 ? -19.365 4.321 12.236 1.00 96.81 249 ALA A CA 1
ATOM 1877 C C . ALA A 1 249 ? -19.576 3.189 13.250 1.00 96.81 249 ALA A C 1
ATOM 1879 O O . ALA A 1 249 ? -20.702 3.001 13.708 1.00 96.81 249 ALA A O 1
ATOM 1880 N N . CYS A 1 250 ? -18.513 2.484 13.648 1.00 97.31 250 CYS A N 1
ATOM 1881 C CA . CYS A 1 250 ? -18.602 1.483 14.712 1.00 97.31 250 CYS A CA 1
ATOM 1882 C C . CYS A 1 250 ? -18.922 2.124 16.072 1.00 97.31 250 CYS A C 1
ATOM 1884 O O . CYS A 1 250 ? -19.779 1.630 16.795 1.00 97.31 250 CYS A O 1
ATOM 1886 N N . ARG A 1 251 ? -18.301 3.266 16.407 1.00 95.81 251 ARG A N 1
ATOM 1887 C CA . ARG A 1 251 ? -18.546 3.986 17.675 1.00 95.81 251 ARG A CA 1
ATOM 1888 C C . ARG A 1 251 ? -19.995 4.428 17.865 1.00 95.81 251 ARG A C 1
ATOM 1890 O O . ARG A 1 251 ? -20.477 4.405 18.989 1.00 95.81 251 ARG A O 1
ATOM 1897 N N . ARG A 1 252 ? -20.685 4.797 16.782 1.00 95.38 252 ARG A N 1
ATOM 1898 C CA . ARG A 1 252 ? -22.106 5.195 16.806 1.00 95.38 252 ARG A CA 1
ATOM 1899 C C . ARG A 1 252 ? -23.070 4.032 17.065 1.00 95.38 252 ARG A C 1
ATOM 1901 O O . ARG A 1 252 ? -24.273 4.245 17.144 1.00 95.38 252 ARG A O 1
ATOM 1908 N N . ARG A 1 253 ? -22.570 2.797 17.136 1.00 96.25 253 ARG A N 1
ATOM 1909 C CA . ARG A 1 253 ? -23.374 1.585 17.257 1.00 96.25 253 ARG A CA 1
ATOM 1910 C C . ARG A 1 253 ? -23.040 0.851 18.547 1.00 96.25 253 ARG A C 1
ATOM 1912 O O . ARG A 1 253 ? -21.953 0.299 18.695 1.00 96.25 253 ARG A O 1
ATOM 1919 N N . ALA A 1 254 ? -24.006 0.792 19.461 1.00 94.62 254 ALA A N 1
ATOM 1920 C CA . ALA A 1 254 ? -23.845 0.090 20.733 1.00 94.62 254 ALA A CA 1
ATOM 1921 C C . ALA A 1 254 ? -23.559 -1.415 20.550 1.00 94.62 254 ALA A C 1
ATOM 1923 O O . ALA A 1 254 ? -22.823 -1.998 21.352 1.00 94.62 254 ALA A O 1
ATOM 1924 N N . ASP A 1 255 ? -24.094 -2.015 19.479 1.00 96.69 255 ASP A N 1
ATOM 1925 C CA . ASP A 1 255 ? -23.917 -3.417 19.093 1.00 96.69 255 ASP A CA 1
ATOM 1926 C C . ASP A 1 255 ? -22.611 -3.694 18.330 1.00 96.69 255 ASP A C 1
ATOM 1928 O O . ASP A 1 255 ? -22.235 -4.852 18.182 1.00 96.69 255 ASP A O 1
ATOM 1932 N N . CYS A 1 256 ? -21.880 -2.668 17.882 1.00 97.69 256 CYS A N 1
ATOM 1933 C CA . CYS A 1 256 ? -20.597 -2.860 17.213 1.00 97.69 256 CYS A CA 1
ATOM 1934 C C . CYS A 1 256 ? -19.502 -3.142 18.245 1.00 97.69 256 CYS A C 1
ATOM 1936 O O . CYS A 1 256 ? -19.273 -2.335 19.149 1.00 97.69 256 CYS A O 1
ATOM 1938 N N . ARG A 1 257 ? -18.822 -4.285 18.111 1.00 97.75 257 ARG A N 1
ATOM 1939 C CA . ARG A 1 257 ? -17.695 -4.725 18.957 1.00 97.75 257 ARG A CA 1
ATOM 1940 C C . ARG A 1 257 ? -16.348 -4.619 18.263 1.00 97.75 257 ARG A C 1
ATOM 1942 O O . ARG A 1 257 ? -15.341 -4.347 18.916 1.00 97.75 257 ARG A O 1
ATOM 1949 N N . ALA A 1 258 ? -16.340 -4.769 16.946 1.00 97.94 258 ALA A N 1
ATOM 1950 C CA . ALA A 1 258 ? -15.151 -4.643 16.124 1.00 97.94 258 ALA A CA 1
ATOM 1951 C C . ALA A 1 258 ? -15.484 -4.044 14.757 1.00 97.94 258 ALA A C 1
ATOM 1953 O O . ALA A 1 258 ? -16.626 -4.079 14.299 1.00 97.94 258 ALA A O 1
ATOM 1954 N N . TYR A 1 259 ? -14.465 -3.528 14.081 1.00 98.25 259 TYR A N 1
ATOM 1955 C CA . TYR A 1 259 ? -14.546 -3.162 12.673 1.00 98.25 259 TYR A CA 1
ATOM 1956 C C . TYR A 1 259 ? -13.344 -3.716 11.916 1.00 98.25 259 TYR A C 1
ATOM 1958 O O . TYR A 1 259 ? -12.276 -3.920 12.493 1.00 98.25 259 TYR A O 1
ATOM 1966 N N . VAL A 1 260 ? -13.525 -3.922 10.615 1.00 98.38 260 VAL A N 1
ATOM 1967 C CA . VAL A 1 260 ? -12.466 -4.293 9.678 1.00 98.38 260 VAL A CA 1
ATOM 1968 C C . VAL A 1 260 ? -12.527 -3.342 8.494 1.00 98.38 260 VAL A C 1
ATOM 1970 O O . VAL A 1 260 ? -13.523 -3.320 7.770 1.00 98.38 260 VAL A O 1
ATOM 1973 N N . PHE A 1 261 ? -11.466 -2.572 8.295 1.00 98.12 261 PHE A N 1
ATOM 1974 C CA . PHE A 1 261 ? -11.301 -1.676 7.161 1.00 98.12 261 PHE A CA 1
ATOM 1975 C C . PHE A 1 261 ? -10.426 -2.332 6.088 1.00 98.12 261 PHE A C 1
ATOM 1977 O O . PHE A 1 261 ? -9.298 -2.725 6.363 1.00 98.12 261 PHE A O 1
ATOM 1984 N N . ASP A 1 262 ? -10.954 -2.478 4.876 1.00 97.88 262 ASP A N 1
ATOM 1985 C CA . ASP A 1 262 ? -10.217 -2.901 3.687 1.00 97.88 262 ASP A CA 1
ATOM 1986 C C . ASP A 1 262 ? -9.595 -1.666 3.022 1.00 97.88 262 ASP A C 1
ATOM 1988 O O . ASP A 1 262 ? -10.296 -0.880 2.380 1.00 97.88 262 ASP A O 1
ATOM 1992 N N . LYS A 1 263 ? -8.278 -1.514 3.196 1.00 95.69 263 LYS A N 1
ATOM 1993 C CA . LYS A 1 263 ? -7.467 -0.394 2.705 1.00 95.69 263 LYS A CA 1
ATOM 1994 C C . LYS A 1 263 ? -7.455 -0.279 1.183 1.00 95.69 263 LYS A C 1
ATOM 1996 O O . LYS A 1 263 ? -7.157 0.792 0.679 1.00 95.69 263 LYS A O 1
ATOM 2001 N N . TRP A 1 264 ? -7.718 -1.369 0.464 1.00 95.00 264 TRP A N 1
ATOM 2002 C CA . TRP A 1 264 ? -7.613 -1.404 -0.998 1.00 95.00 264 TRP A CA 1
ATOM 2003 C C . TRP A 1 264 ? -8.951 -1.122 -1.673 1.00 95.00 264 TRP A C 1
ATOM 2005 O O . TRP A 1 264 ? -8.995 -0.585 -2.770 1.00 95.00 264 TRP A O 1
ATOM 2015 N N . ASN A 1 265 ? -10.054 -1.486 -1.017 1.00 96.50 265 ASN A N 1
ATOM 2016 C CA . ASN A 1 265 ? -11.404 -1.303 -1.555 1.00 96.50 265 ASN A CA 1
ATOM 2017 C C . ASN A 1 265 ? -12.188 -0.171 -0.877 1.00 96.50 265 ASN A C 1
ATOM 2019 O O . ASN A 1 265 ? -13.373 0.003 -1.169 1.00 96.50 265 ASN A O 1
ATOM 2023 N N . HIS A 1 266 ? -11.569 0.547 0.069 1.00 96.81 266 HIS A N 1
ATOM 2024 C CA . HIS A 1 266 ? -12.215 1.579 0.892 1.00 96.81 266 HIS A CA 1
ATOM 2025 C C . HIS A 1 266 ? -13.535 1.079 1.503 1.00 96.81 266 HIS A C 1
ATOM 2027 O O . HIS A 1 266 ? -14.562 1.764 1.517 1.00 96.81 266 HIS A O 1
ATOM 2033 N N . ALA A 1 267 ? -13.523 -0.177 1.957 1.00 98.25 267 ALA A N 1
ATOM 2034 C CA . ALA A 1 267 ? -14.701 -0.884 2.442 1.00 98.25 267 ALA A CA 1
ATOM 2035 C C . ALA A 1 267 ? -14.578 -1.172 3.937 1.00 98.25 267 ALA A C 1
ATOM 2037 O O . ALA A 1 267 ? -13.582 -1.705 4.414 1.00 98.25 267 ALA A O 1
ATOM 2038 N N . CYS A 1 268 ? -15.623 -0.860 4.690 1.00 98.56 268 CYS A N 1
ATOM 2039 C CA . CYS A 1 268 ? -15.682 -1.062 6.128 1.00 98.56 268 CYS A CA 1
ATOM 2040 C C . CYS A 1 268 ? -16.699 -2.145 6.463 1.00 98.56 268 CYS A C 1
ATOM 2042 O O . CYS A 1 268 ? -17.847 -2.076 6.030 1.00 98.56 268 CYS A O 1
ATOM 2044 N N . ARG A 1 269 ? -16.306 -3.126 7.269 1.00 98.62 269 ARG A N 1
ATOM 2045 C CA . ARG A 1 269 ? -17.191 -4.170 7.796 1.00 98.62 269 ARG A CA 1
ATOM 2046 C C . ARG A 1 269 ? -17.304 -3.995 9.304 1.00 98.62 269 ARG A C 1
ATOM 2048 O O . ARG A 1 269 ? -16.310 -4.125 10.013 1.00 98.62 269 ARG A O 1
ATOM 2055 N N . LEU A 1 270 ? -18.507 -3.695 9.785 1.00 98.50 270 LEU A N 1
ATOM 2056 C CA . LEU A 1 270 ? -18.811 -3.581 11.212 1.00 98.50 270 LEU A CA 1
ATOM 2057 C C . LEU A 1 270 ? -19.245 -4.942 11.748 1.00 98.50 270 LEU A C 1
ATOM 2059 O O . LEU A 1 270 ? -20.031 -5.634 11.094 1.00 98.50 270 LEU A O 1
ATOM 2063 N N . LYS A 1 271 ? -18.758 -5.321 12.929 1.00 98.38 271 LYS A N 1
ATOM 2064 C CA . LYS A 1 271 ? -18.981 -6.647 13.514 1.00 98.38 271 LYS A CA 1
ATOM 2065 C C . LYS A 1 271 ? -19.569 -6.566 14.917 1.00 98.38 271 LYS A C 1
ATOM 2067 O O . LYS A 1 271 ? -19.144 -5.732 15.718 1.00 98.38 271 LYS A O 1
ATOM 2072 N N . ALA A 1 272 ? -20.527 -7.447 15.202 1.00 98.06 272 ALA A N 1
ATOM 2073 C CA . ALA A 1 272 ? -21.147 -7.589 16.522 1.00 98.06 272 ALA A CA 1
ATOM 2074 C C . ALA A 1 272 ? -20.275 -8.349 17.524 1.00 98.06 272 ALA A C 1
ATOM 2076 O O . ALA A 1 272 ? -20.478 -8.238 18.728 1.00 98.06 272 ALA A O 1
ATOM 2077 N N . ASP A 1 273 ? -19.307 -9.119 17.045 1.00 97.31 273 ASP A N 1
ATOM 2078 C CA . ASP A 1 273 ? -18.375 -9.888 17.854 1.00 97.31 273 ASP A CA 1
ATOM 2079 C C . ASP A 1 273 ? -17.008 -9.985 17.156 1.00 97.31 273 ASP A C 1
ATOM 2081 O O . ASP A 1 273 ? -16.804 -9.500 16.038 1.00 97.31 273 ASP A O 1
ATOM 2085 N N . ALA A 1 274 ? -16.036 -10.554 17.865 1.00 96.56 274 ALA A N 1
ATOM 2086 C CA . ALA A 1 274 ? -14.667 -10.695 17.396 1.00 96.56 274 ALA A CA 1
ATOM 2087 C C . ALA A 1 274 ? -14.110 -12.042 17.874 1.00 96.56 274 ALA A C 1
ATOM 2089 O O . ALA A 1 274 ? -13.698 -12.195 19.022 1.00 96.56 274 ALA A O 1
ATOM 2090 N N . ILE A 1 275 ? -14.159 -13.044 16.998 1.00 95.94 275 ILE A N 1
ATOM 2091 C CA . ILE A 1 275 ? -13.923 -14.451 17.348 1.00 95.94 275 ILE A CA 1
ATOM 2092 C C . ILE A 1 275 ? -12.440 -14.806 17.199 1.00 95.94 275 ILE A C 1
ATOM 2094 O O . ILE A 1 275 ? -11.804 -15.306 18.131 1.00 95.94 275 ILE A O 1
ATOM 2098 N N . ALA A 1 276 ? -11.878 -14.524 16.025 1.00 96.12 276 ALA A N 1
ATOM 2099 C CA . ALA A 1 276 ? -10.493 -14.834 15.691 1.00 96.12 276 ALA A CA 1
ATOM 2100 C C . ALA A 1 276 ? -9.893 -13.737 14.814 1.00 96.12 276 ALA A C 1
ATOM 2102 O O . ALA A 1 276 ? -10.602 -13.116 14.023 1.00 96.12 276 ALA A O 1
ATOM 2103 N N . PHE A 1 277 ? -8.587 -13.517 14.929 1.00 95.75 277 PHE A N 1
ATOM 2104 C CA . PHE A 1 277 ? -7.859 -12.753 13.919 1.00 95.75 277 PHE A CA 1
ATOM 2105 C C . PHE A 1 277 ? -7.597 -13.622 12.690 1.00 95.75 277 PHE A C 1
ATOM 2107 O O . PHE A 1 277 ? -7.579 -14.834 12.797 1.00 95.75 277 PHE A O 1
ATOM 2114 N N . THR A 1 278 ? -7.372 -13.028 11.528 1.00 96.12 278 THR A N 1
ATOM 2115 C CA . THR A 1 278 ? -6.822 -13.696 10.338 1.00 96.12 278 THR A CA 1
ATOM 2116 C C . THR A 1 278 ? -5.805 -12.771 9.691 1.00 96.12 278 THR A C 1
ATOM 2118 O O . THR A 1 278 ? -5.960 -11.550 9.726 1.00 96.12 278 THR A O 1
ATOM 2121 N N . LEU A 1 279 ? -4.704 -13.322 9.176 1.00 96.75 279 LEU A N 1
ATOM 2122 C CA . LEU A 1 279 ? -3.712 -12.528 8.451 1.00 96.75 279 LEU A CA 1
ATOM 2123 C C . LEU A 1 279 ? -4.297 -12.088 7.105 1.00 96.75 279 LEU A C 1
ATOM 2125 O O . LEU A 1 279 ? -4.673 -12.927 6.285 1.00 96.75 279 LEU A O 1
ATOM 2129 N N . ASN A 1 280 ? -4.379 -10.777 6.891 1.00 97.25 280 ASN A N 1
ATOM 2130 C CA . ASN A 1 280 ? -4.860 -10.197 5.647 1.00 97.25 280 ASN A CA 1
ATOM 2131 C C . ASN A 1 280 ? -4.240 -8.799 5.424 1.00 97.25 280 ASN A C 1
ATOM 2133 O O . ASN A 1 280 ? -4.679 -7.845 6.063 1.00 97.25 280 ASN A O 1
ATOM 2137 N N . PRO A 1 281 ? -3.257 -8.651 4.518 1.00 96.94 281 PRO A N 1
ATOM 2138 C CA . PRO A 1 281 ? -2.512 -7.414 4.271 1.00 96.94 281 PRO A CA 1
ATOM 2139 C C . PRO A 1 281 ? -3.391 -6.216 3.914 1.00 96.94 281 PRO A C 1
ATOM 2141 O O . PRO A 1 281 ? -3.073 -5.082 4.271 1.00 96.94 281 PRO A O 1
ATOM 2144 N N . ARG A 1 282 ? -4.538 -6.467 3.271 1.00 97.00 282 ARG A N 1
ATOM 2145 C CA . ARG A 1 282 ? -5.491 -5.414 2.904 1.00 97.00 282 ARG A CA 1
ATOM 2146 C C . ARG A 1 282 ? -6.281 -4.873 4.092 1.00 97.00 282 ARG A C 1
ATOM 2148 O O . ARG A 1 282 ? -6.902 -3.825 3.979 1.00 97.00 282 ARG A O 1
ATOM 2155 N N . ALA A 1 283 ? -6.312 -5.593 5.212 1.00 97.38 283 ALA A N 1
ATOM 2156 C CA . ALA A 1 283 ? -7.201 -5.304 6.324 1.00 97.38 283 ALA A CA 1
ATOM 2157 C C . ALA A 1 283 ? -6.484 -4.571 7.459 1.00 97.38 283 ALA A C 1
ATOM 2159 O O . ALA A 1 283 ? -5.405 -4.965 7.897 1.00 97.38 283 ALA A O 1
ATOM 2160 N N . THR A 1 284 ? -7.150 -3.559 7.995 1.00 97.31 284 THR A N 1
ATOM 2161 C CA . THR A 1 284 ? -6.811 -2.934 9.267 1.00 97.31 284 THR A CA 1
ATOM 2162 C C . THR A 1 284 ? -8.044 -2.996 10.153 1.00 97.31 284 THR A C 1
ATOM 2164 O O . THR A 1 284 ? -9.101 -2.472 9.803 1.00 97.31 284 THR A O 1
ATOM 2167 N N . SER A 1 285 ? -7.935 -3.659 11.297 1.00 97.62 285 SER A N 1
ATOM 2168 C CA . SER A 1 285 ? -9.079 -3.882 12.181 1.00 97.62 285 SER A CA 1
ATOM 2169 C C . SER A 1 285 ? -8.971 -3.092 13.472 1.00 97.62 285 SER A C 1
ATOM 2171 O O . SER A 1 285 ? -7.880 -2.739 13.904 1.00 97.62 285 SER A O 1
ATOM 2173 N N . GLY A 1 286 ? -10.093 -2.863 14.142 1.00 97.50 286 GLY A N 1
ATOM 2174 C CA . GLY A 1 286 ? -10.104 -2.345 15.506 1.00 97.50 286 GLY A CA 1
ATOM 2175 C C . GLY A 1 286 ? -11.118 -3.073 16.370 1.00 97.50 286 GLY A C 1
ATOM 2176 O O . GLY A 1 286 ? -12.125 -3.586 15.882 1.00 97.50 286 GLY A O 1
ATOM 2177 N N . LEU A 1 287 ? -10.833 -3.112 17.666 1.00 97.88 287 LEU A N 1
ATOM 2178 C CA . LEU A 1 287 ? -11.607 -3.828 18.673 1.00 97.88 287 LEU A CA 1
ATOM 2179 C C . LEU A 1 287 ? -11.950 -2.869 19.808 1.00 97.88 287 LEU A C 1
ATOM 2181 O O . LEU A 1 287 ? -11.087 -2.097 20.231 1.00 97.88 287 LEU A O 1
ATOM 2185 N N . ARG A 1 288 ? -13.180 -2.922 20.319 1.00 96.88 288 ARG A N 1
ATOM 2186 C CA . ARG A 1 288 ? -13.535 -2.166 21.525 1.00 96.88 288 ARG A CA 1
ATOM 2187 C C . ARG A 1 288 ? -12.740 -2.635 22.735 1.00 96.88 288 ARG A C 1
ATOM 2189 O O . ARG A 1 288 ? -12.458 -3.821 22.888 1.00 96.88 288 ARG A O 1
ATOM 2196 N N . ASP A 1 289 ? -12.443 -1.708 23.636 1.00 95.69 289 ASP A N 1
ATOM 2197 C CA . ASP A 1 289 ? -11.647 -1.988 24.834 1.00 95.69 289 ASP A CA 1
ATOM 2198 C C . ASP A 1 289 ? -12.317 -2.985 25.782 1.00 95.69 289 ASP A C 1
ATOM 2200 O O . ASP A 1 289 ? -11.623 -3.772 26.429 1.00 95.69 289 ASP A O 1
ATOM 2204 N N . ASP A 1 290 ? -13.652 -2.978 25.817 1.00 94.19 290 ASP A N 1
ATOM 2205 C CA . ASP A 1 290 ? -14.492 -3.874 26.618 1.00 94.19 290 ASP A CA 1
ATOM 2206 C C . ASP A 1 290 ? -14.679 -5.266 25.994 1.00 94.19 290 ASP A C 1
ATOM 2208 O O . ASP A 1 290 ? -15.291 -6.139 26.607 1.00 94.19 290 ASP A O 1
ATOM 2212 N N . SER A 1 291 ? -14.165 -5.488 24.783 1.00 95.06 291 SER A N 1
ATOM 2213 C CA . SER A 1 291 ? -14.284 -6.768 24.090 1.00 95.06 291 SER A CA 1
ATOM 2214 C C . SER A 1 291 ? -13.067 -7.661 24.371 1.00 95.06 291 SER A C 1
ATOM 2216 O O . SER A 1 291 ? -11.932 -7.171 24.453 1.00 95.06 291 SER A O 1
ATOM 2218 N N . PRO A 1 292 ? -13.265 -8.982 24.532 1.00 95.50 292 PRO A N 1
ATOM 2219 C CA . PRO A 1 292 ? -12.157 -9.915 24.692 1.00 95.50 292 PRO A CA 1
ATOM 2220 C C . PRO A 1 292 ? -11.288 -9.919 23.430 1.00 95.50 292 PRO A C 1
ATOM 2222 O O . PRO A 1 292 ? -11.791 -9.765 22.318 1.00 95.50 292 PRO A O 1
ATOM 2225 N N . LEU A 1 293 ? -9.976 -10.100 23.601 1.00 95.62 293 LEU A N 1
ATOM 2226 C CA . LEU A 1 293 ? -9.059 -10.174 22.466 1.00 95.62 293 LEU A CA 1
ATOM 2227 C C . LEU A 1 293 ? -9.346 -11.457 21.658 1.00 95.62 293 LEU A C 1
ATOM 2229 O O . LEU A 1 293 ? -9.349 -12.540 22.255 1.00 95.62 293 LEU A O 1
ATOM 2233 N N . PRO A 1 294 ? -9.562 -11.366 20.333 1.00 94.88 294 PRO A N 1
ATOM 2234 C CA . PRO A 1 294 ? -9.748 -12.534 19.485 1.00 94.88 294 PRO A CA 1
ATOM 2235 C C . PRO A 1 294 ? -8.554 -13.475 19.565 1.00 94.88 294 PRO A C 1
ATOM 2237 O O . PRO A 1 294 ? -7.405 -13.047 19.714 1.00 94.88 294 PRO A O 1
ATOM 2240 N N . ARG A 1 295 ? -8.815 -14.774 19.428 1.00 93.50 295 ARG A N 1
ATOM 2241 C CA . ARG A 1 295 ? -7.738 -15.767 19.405 1.00 93.50 295 ARG A CA 1
ATOM 2242 C C . ARG A 1 295 ? -6.935 -15.632 18.116 1.00 93.50 295 ARG A C 1
ATOM 2244 O O . ARG A 1 295 ? -7.474 -15.267 17.068 1.00 93.50 295 ARG A O 1
ATOM 2251 N N . ALA A 1 296 ? -5.647 -15.959 18.189 1.00 87.38 296 ALA A N 1
ATOM 2252 C CA . ALA A 1 296 ? -4.869 -16.161 16.980 1.00 87.38 296 ALA A CA 1
ATOM 2253 C C . ALA A 1 296 ? -5.474 -17.345 16.198 1.00 87.38 296 ALA A C 1
ATOM 2255 O O . ALA A 1 296 ? -5.806 -18.369 16.803 1.00 87.38 296 ALA A O 1
ATOM 2256 N N . PRO A 1 297 ? -5.654 -17.209 14.883 1.00 86.38 297 PRO A N 1
ATOM 2257 C CA . PRO A 1 297 ? -6.188 -18.273 14.045 1.00 86.38 297 PRO A CA 1
ATOM 2258 C C . PRO A 1 297 ? -5.195 -19.432 13.963 1.00 86.38 297 PRO A C 1
ATOM 2260 O O . PRO A 1 297 ? -3.986 -19.232 13.830 1.00 86.38 297 PRO A O 1
ATOM 2263 N N . ALA A 1 298 ? -5.727 -20.650 13.973 1.00 76.94 298 ALA A N 1
ATOM 2264 C CA . ALA A 1 298 ? -5.000 -21.845 13.578 1.00 76.94 298 ALA A CA 1
ATOM 2265 C C . ALA A 1 298 ? -5.427 -22.181 12.146 1.00 76.94 298 ALA A C 1
ATOM 2267 O O . ALA A 1 298 ? -6.501 -22.731 11.929 1.00 76.94 298 ALA A O 1
ATOM 2268 N N . GLY A 1 299 ? -4.621 -21.789 11.164 1.00 89.69 299 GLY A N 1
ATOM 2269 C CA . GLY A 1 299 ? -4.925 -22.037 9.757 1.00 89.69 299 GLY A CA 1
ATOM 2270 C C . GLY A 1 299 ? -3.687 -21.887 8.880 1.00 89.69 299 GLY A C 1
ATOM 2271 O O . GLY A 1 299 ? -2.772 -21.147 9.260 1.00 89.69 299 GLY A O 1
ATOM 2272 N N . PRO A 1 300 ? -3.629 -22.583 7.733 1.00 95.06 300 PRO A N 1
ATOM 2273 C CA . PRO A 1 300 ? -2.519 -22.452 6.803 1.00 95.06 300 PRO A CA 1
ATOM 2274 C C . PRO A 1 300 ? -2.459 -21.028 6.245 1.00 95.06 300 PRO A C 1
ATOM 2276 O O . PRO A 1 300 ? -3.483 -20.407 5.960 1.00 95.06 300 PRO A O 1
ATOM 2279 N N . ILE A 1 301 ? -1.241 -20.520 6.081 1.00 96.50 301 ILE A N 1
ATOM 2280 C CA . ILE A 1 301 ? -0.990 -19.263 5.381 1.00 96.50 301 ILE A CA 1
ATOM 2281 C C . ILE A 1 301 ? -0.782 -19.593 3.902 1.00 96.50 301 ILE A C 1
ATOM 2283 O O . ILE A 1 301 ? 0.111 -20.364 3.553 1.00 96.50 301 ILE A O 1
ATOM 2287 N N . ALA A 1 302 ? -1.603 -19.007 3.039 1.00 97.50 302 ALA A N 1
ATOM 2288 C CA . ALA A 1 302 ? -1.468 -19.053 1.589 1.00 97.50 302 ALA A CA 1
ATOM 2289 C C . ALA A 1 302 ? -0.881 -17.735 1.065 1.00 97.50 302 ALA A C 1
ATOM 2291 O O . ALA A 1 302 ? -1.021 -16.694 1.702 1.00 97.50 302 ALA A O 1
ATOM 2292 N N . MET A 1 303 ? -0.243 -17.766 -0.103 1.00 98.00 303 MET A N 1
ATOM 2293 C CA . MET A 1 303 ? 0.172 -16.554 -0.816 1.00 98.00 303 MET A CA 1
ATOM 2294 C C . MET A 1 303 ? -0.864 -16.237 -1.895 1.00 98.00 303 MET A C 1
ATOM 2296 O O . MET A 1 303 ? -1.200 -17.105 -2.698 1.00 98.00 303 MET A O 1
ATOM 2300 N N . GLU A 1 304 ? -1.375 -15.009 -1.914 1.00 97.94 304 GLU A N 1
ATOM 2301 C CA . GLU A 1 304 ? -2.193 -14.476 -3.008 1.00 97.94 304 GLU A CA 1
ATOM 2302 C C . GLU A 1 304 ? -1.320 -13.564 -3.875 1.00 97.94 304 GLU A C 1
ATOM 2304 O O . GLU A 1 304 ? -0.647 -12.684 -3.338 1.00 97.94 304 GLU A O 1
ATOM 2309 N N . ARG A 1 305 ? -1.312 -13.779 -5.196 1.00 98.06 305 ARG A N 1
ATOM 2310 C CA . ARG A 1 305 ? -0.521 -12.989 -6.153 1.00 98.06 305 ARG A CA 1
ATOM 2311 C C . ARG A 1 305 ? -1.346 -11.882 -6.800 1.00 98.06 305 ARG A C 1
ATOM 2313 O O . ARG A 1 305 ? -2.518 -12.069 -7.117 1.00 98.06 305 ARG A O 1
ATOM 2320 N N . TYR A 1 306 ? -0.682 -10.765 -7.064 1.00 97.50 306 TYR A N 1
ATOM 2321 C CA . TYR A 1 306 ? -1.203 -9.562 -7.700 1.00 97.50 306 TYR A CA 1
ATOM 2322 C C . TYR A 1 306 ? -0.288 -9.201 -8.885 1.00 97.50 306 TYR A C 1
ATOM 2324 O O . TYR A 1 306 ? 0.637 -8.398 -8.735 1.00 97.50 306 TYR A O 1
ATOM 2332 N N . PRO A 1 307 ? -0.504 -9.810 -10.065 1.00 98.12 307 PRO A N 1
ATOM 2333 C CA . PRO A 1 307 ? 0.338 -9.563 -11.229 1.00 98.12 307 PRO A CA 1
ATOM 2334 C C . PRO A 1 307 ? 0.170 -8.126 -11.729 1.00 98.12 307 PRO A C 1
ATOM 2336 O O . PRO A 1 307 ? -0.932 -7.570 -11.690 1.00 98.12 307 PRO A O 1
ATOM 2339 N N . SER A 1 308 ? 1.258 -7.536 -12.229 1.00 97.94 308 SER A N 1
ATOM 2340 C CA . SER A 1 308 ? 1.276 -6.161 -12.749 1.00 97.94 308 SER A CA 1
ATOM 2341 C C . SER A 1 308 ? 0.798 -5.120 -11.728 1.00 97.94 308 SER A C 1
ATOM 2343 O O . SER A 1 308 ? 0.149 -4.124 -12.075 1.00 97.94 308 SER A O 1
ATOM 2345 N N . ARG A 1 309 ? 1.084 -5.366 -10.448 1.00 98.31 309 ARG A N 1
ATOM 2346 C CA . ARG A 1 309 ? 0.796 -4.476 -9.321 1.00 98.31 309 ARG A CA 1
ATOM 2347 C C . ARG A 1 309 ? 2.056 -4.295 -8.489 1.00 98.31 309 ARG A C 1
ATOM 2349 O O . ARG A 1 309 ? 2.907 -5.175 -8.457 1.00 98.31 309 ARG A O 1
ATOM 2356 N N . ALA A 1 310 ? 2.141 -3.153 -7.817 1.00 98.12 310 ALA A N 1
ATOM 2357 C CA . ALA A 1 310 ? 3.183 -2.852 -6.846 1.00 98.12 310 ALA A CA 1
ATOM 2358 C C . ALA A 1 310 ? 2.563 -2.295 -5.563 1.00 98.12 310 ALA A C 1
ATOM 2360 O O . ALA A 1 310 ? 1.624 -1.494 -5.619 1.00 98.12 310 ALA A O 1
ATOM 2361 N N . PHE A 1 311 ? 3.105 -2.686 -4.411 1.00 98.12 311 PHE A N 1
ATOM 2362 C CA . PHE A 1 311 ? 2.842 -1.987 -3.154 1.00 98.12 311 PHE A CA 1
ATOM 2363 C C . PHE A 1 311 ? 3.689 -0.709 -3.058 1.00 98.12 311 PHE A C 1
ATOM 2365 O O . PHE A 1 311 ? 4.821 -0.697 -3.539 1.00 98.12 311 PHE A O 1
ATOM 2372 N N . PRO A 1 312 ? 3.163 0.375 -2.459 1.00 96.50 312 PRO A N 1
ATOM 2373 C CA . PRO A 1 312 ? 3.897 1.624 -2.309 1.00 96.50 312 PRO A CA 1
ATOM 2374 C C . PRO A 1 312 ? 5.000 1.515 -1.250 1.00 96.50 312 PRO A C 1
ATOM 2376 O O . PRO A 1 312 ? 4.812 0.892 -0.204 1.00 96.50 312 PRO A O 1
ATOM 2379 N N . GLY A 1 313 ? 6.109 2.215 -1.496 1.00 95.75 313 GLY A N 1
ATOM 2380 C CA . GLY A 1 313 ? 7.273 2.263 -0.612 1.00 95.75 313 GLY A CA 1
ATOM 2381 C C . GLY A 1 313 ? 8.294 1.157 -0.884 1.00 95.75 313 GLY A C 1
ATOM 2382 O O . GLY A 1 313 ? 8.074 0.268 -1.696 1.00 95.75 313 GLY A O 1
ATOM 2383 N N . GLU A 1 314 ? 9.411 1.221 -0.166 1.00 94.75 314 GLU A N 1
ATOM 2384 C CA . GLU A 1 314 ? 10.575 0.345 -0.371 1.00 94.75 314 GLU A CA 1
ATOM 2385 C C . GLU A 1 314 ? 10.480 -1.004 0.359 1.00 94.75 314 GLU A C 1
ATOM 2387 O O . GLU A 1 314 ? 11.308 -1.889 0.156 1.00 94.75 314 GLU A O 1
ATOM 2392 N N . GLY A 1 315 ? 9.485 -1.161 1.234 1.00 97.00 315 GLY A N 1
ATOM 2393 C CA . GLY A 1 315 ? 9.449 -2.257 2.196 1.00 97.00 315 GLY A CA 1
ATOM 2394 C C . GLY A 1 315 ? 10.423 -2.047 3.361 1.00 97.00 315 GLY A C 1
ATOM 2395 O O . GLY A 1 315 ? 11.034 -0.990 3.512 1.00 97.00 315 GLY A O 1
ATOM 2396 N N . TYR A 1 316 ? 10.537 -3.049 4.235 1.00 98.31 316 TYR A N 1
ATOM 2397 C CA . TYR A 1 316 ? 11.524 -3.056 5.326 1.00 98.31 316 TYR A CA 1
ATOM 2398 C C . TYR A 1 316 ? 12.834 -3.741 4.925 1.00 98.31 316 TYR A C 1
ATOM 2400 O O . TYR A 1 316 ? 13.823 -3.650 5.653 1.00 98.31 316 TYR A O 1
ATOM 2408 N N . ARG A 1 317 ? 12.832 -4.458 3.799 1.00 98.19 317 ARG A N 1
ATOM 2409 C CA . ARG A 1 317 ? 13.970 -5.215 3.287 1.00 98.19 317 ARG A CA 1
ATOM 2410 C C . ARG A 1 317 ? 13.883 -5.311 1.769 1.00 98.19 317 ARG A C 1
ATOM 2412 O O . ARG A 1 317 ? 12.795 -5.514 1.234 1.00 98.19 317 ARG A O 1
ATOM 2419 N N . ILE A 1 318 ? 15.035 -5.184 1.117 1.00 98.31 318 ILE A N 1
ATOM 2420 C CA . ILE A 1 318 ? 15.199 -5.279 -0.332 1.00 98.31 318 ILE A CA 1
ATOM 2421 C C . ILE A 1 318 ? 16.307 -6.293 -0.599 1.00 98.31 318 ILE A C 1
ATOM 2423 O O . ILE A 1 318 ? 17.425 -6.098 -0.126 1.00 98.31 318 ILE A O 1
ATOM 2427 N N . ASP A 1 319 ? 16.005 -7.342 -1.357 1.00 98.19 319 ASP A N 1
ATOM 2428 C CA . ASP A 1 319 ? 16.971 -8.374 -1.740 1.00 98.19 319 ASP A CA 1
ATOM 2429 C C . ASP A 1 319 ? 16.961 -8.584 -3.256 1.00 98.19 319 ASP A C 1
ATOM 2431 O O . ASP A 1 319 ? 15.908 -8.535 -3.889 1.00 98.19 319 ASP A O 1
ATOM 2435 N N . ALA A 1 320 ? 18.112 -8.893 -3.852 1.00 98.00 320 ALA A N 1
ATOM 2436 C CA . ALA A 1 320 ? 18.142 -9.389 -5.226 1.00 98.00 320 ALA A CA 1
ATOM 2437 C C . ALA A 1 320 ? 17.413 -10.743 -5.312 1.00 98.00 320 ALA A C 1
ATOM 2439 O O . ALA A 1 320 ? 17.546 -11.587 -4.422 1.00 98.00 320 ALA A O 1
ATOM 2440 N N . SER A 1 321 ? 16.642 -10.963 -6.376 1.00 97.62 321 SER A N 1
ATOM 2441 C CA . SER A 1 321 ? 15.893 -12.207 -6.559 1.00 97.62 321 SER A CA 1
ATOM 2442 C C . SER A 1 321 ? 15.793 -12.586 -8.034 1.00 97.62 321 SER A C 1
ATOM 2444 O O . SER A 1 321 ? 15.707 -11.728 -8.904 1.00 97.62 321 SER A O 1
ATOM 2446 N N . GLU A 1 322 ? 15.780 -13.885 -8.327 1.00 97.25 322 GLU A N 1
ATOM 2447 C CA . GLU A 1 322 ? 15.753 -14.406 -9.704 1.00 97.25 322 GLU A CA 1
ATOM 2448 C C . GLU A 1 322 ? 14.363 -14.323 -10.363 1.00 97.25 322 GLU A C 1
ATOM 2450 O O . GLU A 1 322 ? 14.191 -14.707 -11.519 1.00 97.25 322 GLU A O 1
ATOM 2455 N N . GLY A 1 323 ? 13.349 -13.840 -9.639 1.00 98.12 323 GLY A N 1
ATOM 2456 C CA . GLY A 1 323 ? 12.000 -13.666 -10.165 1.00 98.12 323 GLY A CA 1
ATOM 2457 C C . GLY A 1 323 ? 10.925 -13.541 -9.081 1.00 98.12 323 GLY A C 1
ATOM 2458 O O . GLY A 1 323 ? 11.206 -13.710 -7.889 1.00 98.12 323 GLY A O 1
ATOM 2459 N N . PRO A 1 324 ? 9.657 -13.331 -9.481 1.00 98.38 324 PRO A N 1
ATOM 2460 C CA . PRO A 1 324 ? 8.534 -13.204 -8.552 1.00 98.38 324 PRO A CA 1
ATOM 2461 C C . PRO A 1 324 ? 8.351 -14.416 -7.631 1.00 98.38 324 PRO A C 1
ATOM 2463 O O . PRO A 1 324 ? 8.026 -14.258 -6.460 1.00 98.38 324 PRO A O 1
ATOM 2466 N N . GLN A 1 325 ? 8.581 -15.633 -8.132 1.00 98.50 325 GLN A N 1
ATOM 2467 C CA . GLN A 1 325 ? 8.416 -16.874 -7.367 1.00 98.50 325 GLN A CA 1
ATOM 2468 C C . GLN A 1 325 ? 9.467 -17.013 -6.260 1.00 98.50 325 GLN A C 1
ATOM 2470 O O . GLN A 1 325 ? 9.149 -17.466 -5.161 1.00 98.50 325 GLN A O 1
ATOM 2475 N N . ALA A 1 326 ? 10.709 -16.611 -6.537 1.00 98.38 326 ALA A N 1
ATOM 2476 C CA . ALA A 1 326 ? 11.768 -16.590 -5.535 1.00 98.38 326 ALA A CA 1
ATOM 2477 C C . ALA A 1 326 ? 11.480 -15.514 -4.472 1.00 98.38 326 ALA A C 1
ATOM 2479 O O . ALA A 1 326 ? 11.595 -15.786 -3.279 1.00 98.38 326 ALA A O 1
ATOM 2480 N N . CYS A 1 327 ? 11.000 -14.338 -4.887 1.00 98.69 327 CYS A N 1
ATOM 2481 C CA . CYS A 1 327 ? 10.564 -13.275 -3.979 1.00 98.69 327 CYS A CA 1
ATOM 2482 C C . CYS A 1 327 ? 9.377 -13.701 -3.088 1.00 98.69 327 CYS A C 1
ATOM 2484 O O . CYS A 1 327 ? 9.366 -13.455 -1.880 1.00 98.69 327 CYS A O 1
ATOM 2486 N N . GLU A 1 328 ? 8.407 -14.426 -3.651 1.00 98.62 328 GLU A N 1
ATOM 2487 C CA . GLU A 1 328 ? 7.293 -15.012 -2.903 1.00 98.62 328 GLU A CA 1
ATOM 2488 C C . GLU A 1 328 ? 7.772 -16.001 -1.835 1.00 98.62 328 GLU A C 1
ATOM 2490 O O . GLU A 1 328 ? 7.278 -15.965 -0.706 1.00 98.62 328 GLU A O 1
ATOM 2495 N N . ALA A 1 329 ? 8.731 -16.872 -2.169 1.00 98.31 329 ALA A N 1
ATOM 2496 C CA . ALA A 1 329 ? 9.312 -17.819 -1.221 1.00 98.31 329 ALA A CA 1
ATOM 2497 C C . ALA A 1 329 ? 10.032 -17.097 -0.072 1.00 98.31 329 ALA A C 1
ATOM 2499 O O . ALA A 1 329 ? 9.771 -17.406 1.089 1.00 98.31 329 ALA A O 1
ATOM 2500 N N . LEU A 1 330 ? 10.830 -16.067 -0.383 1.00 98.44 330 LEU A N 1
ATOM 2501 C CA . LEU A 1 330 ? 11.476 -15.223 0.629 1.00 98.44 330 LEU A CA 1
ATOM 2502 C C . LEU A 1 330 ? 10.450 -14.615 1.593 1.00 98.44 330 LEU A C 1
ATOM 2504 O O . LEU A 1 330 ? 10.616 -14.701 2.809 1.00 98.44 330 LEU A O 1
ATOM 2508 N N . CYS A 1 331 ? 9.356 -14.052 1.072 1.00 98.56 331 CYS A N 1
ATOM 2509 C CA . CYS A 1 331 ? 8.305 -13.509 1.928 1.00 98.56 331 CYS A CA 1
ATOM 2510 C C . CYS A 1 331 ? 7.594 -14.595 2.739 1.00 98.56 331 CYS A C 1
ATOM 2512 O O . CYS A 1 331 ? 7.285 -14.384 3.912 1.00 98.56 331 CYS A O 1
ATOM 2514 N N . ARG A 1 332 ? 7.304 -15.755 2.137 1.00 98.12 332 ARG A N 1
ATOM 2515 C CA . ARG A 1 332 ? 6.638 -16.874 2.816 1.00 98.12 332 ARG A CA 1
ATOM 2516 C C . ARG A 1 332 ? 7.415 -17.296 4.064 1.00 98.12 332 ARG A C 1
ATOM 2518 O O . ARG A 1 332 ? 6.793 -17.434 5.119 1.00 98.12 332 ARG A O 1
ATOM 2525 N N . ASP A 1 333 ? 8.731 -17.424 3.935 1.00 97.94 333 ASP A N 1
ATOM 2526 C CA . ASP A 1 333 ? 9.622 -17.931 4.981 1.00 97.94 333 ASP A CA 1
ATOM 2527 C C . ASP A 1 333 ? 9.980 -16.869 6.038 1.00 97.94 333 ASP A C 1
ATOM 2529 O O . ASP A 1 333 ? 10.301 -17.207 7.179 1.00 97.94 333 ASP A O 1
ATOM 2533 N N . ASP A 1 334 ? 9.869 -15.578 5.709 1.00 98.25 334 ASP A N 1
ATOM 2534 C CA . ASP A 1 334 ? 10.074 -14.483 6.659 1.00 98.25 334 ASP A CA 1
ATOM 2535 C C . ASP A 1 334 ? 8.818 -14.241 7.518 1.00 98.25 334 ASP A C 1
ATOM 2537 O O . ASP A 1 334 ? 7.764 -13.843 7.022 1.00 98.25 334 ASP A O 1
ATOM 2541 N N . ALA A 1 335 ? 8.922 -14.437 8.835 1.00 96.44 335 ALA A N 1
ATOM 2542 C CA . ALA A 1 335 ? 7.809 -14.275 9.774 1.00 96.44 335 ALA A CA 1
ATOM 2543 C C . ALA A 1 335 ? 7.251 -12.838 9.875 1.00 96.44 335 ALA A C 1
ATOM 2545 O O . ALA A 1 335 ? 6.090 -12.668 10.253 1.00 96.44 335 ALA A O 1
ATOM 2546 N N . VAL A 1 336 ? 8.051 -11.816 9.553 1.00 97.50 336 VAL A N 1
ATOM 2547 C CA . VAL A 1 336 ? 7.657 -10.397 9.575 1.00 97.50 336 VAL A CA 1
ATOM 2548 C C . VAL A 1 336 ? 6.977 -10.002 8.264 1.00 97.50 336 VAL A C 1
ATOM 2550 O O . VAL A 1 336 ? 6.083 -9.153 8.269 1.00 97.50 336 VAL A O 1
ATOM 2553 N N . CYS A 1 337 ? 7.352 -10.637 7.150 1.00 98.38 337 CYS A N 1
ATOM 2554 C CA . CYS A 1 337 ? 6.787 -10.325 5.844 1.00 98.38 337 CYS A CA 1
ATOM 2555 C C . CYS A 1 337 ? 5.291 -10.646 5.797 1.00 98.38 337 CYS A C 1
ATOM 2557 O O . CYS A 1 337 ? 4.882 -11.780 6.055 1.00 98.38 337 CYS A O 1
ATOM 2559 N N . VAL A 1 338 ? 4.477 -9.662 5.417 1.00 98.25 338 VAL A N 1
ATOM 2560 C CA . VAL A 1 338 ? 3.048 -9.830 5.111 1.00 98.25 338 VAL A CA 1
ATOM 2561 C C . VAL A 1 338 ? 2.775 -9.756 3.614 1.00 98.25 338 VAL A C 1
ATOM 2563 O O . VAL A 1 338 ? 1.761 -10.281 3.159 1.00 98.25 338 VAL A O 1
ATOM 2566 N N . ALA A 1 339 ? 3.659 -9.119 2.847 1.00 98.44 339 ALA A N 1
ATOM 2567 C CA . ALA A 1 339 ? 3.530 -8.953 1.408 1.00 98.44 339 ALA A CA 1
ATOM 2568 C C . ALA A 1 339 ? 4.877 -8.647 0.749 1.00 98.44 339 ALA A C 1
ATOM 2570 O O . ALA A 1 339 ? 5.815 -8.223 1.419 1.00 98.44 339 ALA A O 1
ATOM 2571 N N . PHE A 1 340 ? 4.953 -8.818 -0.566 1.00 98.75 340 PHE A N 1
ATOM 2572 C CA . PHE A 1 340 ? 6.134 -8.517 -1.363 1.00 98.75 340 PHE A CA 1
ATOM 2573 C C . PHE A 1 340 ? 5.780 -7.790 -2.664 1.00 98.75 340 PHE A C 1
ATOM 2575 O O . PHE A 1 340 ? 4.648 -7.873 -3.148 1.00 98.75 340 PHE A O 1
ATOM 2582 N N . THR A 1 341 ? 6.778 -7.128 -3.245 1.00 98.69 341 THR A N 1
ATOM 2583 C CA . THR A 1 341 ? 6.769 -6.618 -4.621 1.00 98.69 341 THR A CA 1
ATOM 2584 C C . THR A 1 341 ? 8.095 -6.977 -5.279 1.00 98.69 341 THR A C 1
ATOM 2586 O O . THR A 1 341 ? 9.147 -6.575 -4.792 1.00 98.69 341 THR A O 1
ATOM 2589 N N . PHE A 1 342 ? 8.056 -7.712 -6.386 1.00 98.75 342 PHE A N 1
ATOM 2590 C CA . PHE A 1 342 ? 9.212 -7.958 -7.238 1.00 98.75 342 PHE A CA 1
ATOM 2591 C C . PHE A 1 342 ? 9.223 -6.965 -8.402 1.00 98.75 342 PHE A C 1
ATOM 2593 O O . PHE A 1 342 ? 8.255 -6.903 -9.160 1.00 98.75 342 PHE A O 1
ATOM 2600 N N . ARG A 1 343 ? 10.306 -6.199 -8.540 1.00 98.44 343 ARG A N 1
ATOM 2601 C CA . ARG A 1 343 ? 10.542 -5.241 -9.628 1.00 98.44 343 ARG A CA 1
ATOM 2602 C C . ARG A 1 343 ? 11.224 -5.968 -10.788 1.00 98.44 343 ARG A C 1
ATOM 2604 O O . ARG A 1 343 ? 12.367 -6.401 -10.662 1.00 98.44 343 ARG A O 1
ATOM 2611 N N . LEU A 1 344 ? 10.514 -6.139 -11.901 1.00 97.69 344 LEU A N 1
ATOM 2612 C CA . LEU A 1 344 ? 10.971 -6.904 -13.069 1.00 97.69 344 LEU A CA 1
ATOM 2613 C C . LEU A 1 344 ? 12.149 -6.232 -13.787 1.00 97.69 344 LEU A C 1
ATOM 2615 O O . LEU A 1 344 ? 13.006 -6.918 -14.333 1.00 97.69 344 LEU A O 1
ATOM 2619 N N . ASP A 1 345 ? 12.173 -4.903 -13.795 1.00 97.19 345 ASP A N 1
ATOM 2620 C CA . ASP A 1 345 ? 13.207 -4.064 -14.402 1.00 97.19 345 ASP A CA 1
ATOM 2621 C C . ASP A 1 345 ? 14.519 -4.056 -13.609 1.00 97.19 345 ASP A C 1
ATOM 2623 O O . ASP A 1 345 ? 15.598 -3.959 -14.191 1.00 97.19 345 ASP A O 1
ATOM 2627 N N . GLU A 1 346 ? 14.428 -4.191 -12.289 1.00 97.38 346 GLU A N 1
ATOM 2628 C CA . GLU A 1 346 ? 15.573 -4.106 -11.379 1.00 97.38 346 GLU A CA 1
ATOM 2629 C C . GLU A 1 346 ? 16.063 -5.480 -10.894 1.00 97.38 346 GLU A C 1
ATOM 2631 O O . GLU A 1 346 ? 17.206 -5.612 -10.458 1.00 97.38 346 GLU A O 1
ATOM 2636 N N . GLY A 1 347 ? 15.219 -6.514 -10.953 1.00 97.94 347 GLY A N 1
ATOM 2637 C CA . GLY A 1 347 ? 15.540 -7.836 -10.410 1.00 97.94 347 GLY A CA 1
ATOM 2638 C C . GLY A 1 347 ? 15.599 -7.864 -8.878 1.00 97.94 347 GLY A C 1
ATOM 2639 O O . GLY A 1 347 ? 16.317 -8.681 -8.295 1.00 97.94 347 GLY A O 1
ATOM 2640 N N . VAL A 1 348 ? 14.868 -6.964 -8.212 1.00 98.50 348 VAL A N 1
ATOM 2641 C CA . VAL A 1 348 ? 14.860 -6.833 -6.748 1.00 98.50 348 VAL A CA 1
ATOM 2642 C C . VAL A 1 348 ? 13.493 -7.139 -6.144 1.00 98.50 348 VAL A C 1
ATOM 2644 O O . VAL A 1 348 ? 12.435 -6.896 -6.727 1.00 98.50 348 VAL A O 1
ATOM 2647 N N . CYS A 1 349 ? 13.530 -7.702 -4.945 1.00 98.75 349 CYS A N 1
ATOM 2648 C CA . CYS A 1 349 ? 12.405 -8.120 -4.134 1.00 98.75 349 CYS A CA 1
ATOM 2649 C C . CYS A 1 349 ? 12.281 -7.204 -2.918 1.00 98.75 349 CYS A C 1
ATOM 2651 O O . CYS A 1 349 ? 13.149 -7.208 -2.047 1.00 98.75 349 CYS A O 1
ATOM 2653 N N . HIS A 1 350 ? 11.184 -6.461 -2.837 1.00 98.69 350 HIS A N 1
ATOM 2654 C CA . HIS A 1 350 ? 10.833 -5.634 -1.688 1.00 98.69 350 HIS A CA 1
ATOM 2655 C C . HIS A 1 350 ? 9.891 -6.414 -0.773 1.00 98.69 350 HIS A C 1
ATOM 2657 O O . HIS A 1 350 ? 8.822 -6.847 -1.212 1.00 98.69 350 HIS A O 1
ATOM 2663 N N . LEU A 1 351 ? 10.258 -6.577 0.497 1.00 98.69 351 LEU A N 1
ATOM 2664 C CA . LEU A 1 351 ? 9.451 -7.248 1.517 1.00 98.69 351 LEU A CA 1
ATOM 2665 C C . LEU A 1 351 ? 8.801 -6.220 2.443 1.00 98.69 351 LEU A C 1
ATOM 2667 O O . LEU A 1 351 ? 9.446 -5.287 2.919 1.00 98.69 351 LEU A O 1
ATOM 2671 N N . PHE A 1 352 ? 7.519 -6.405 2.735 1.00 98.56 352 PHE A N 1
ATOM 2672 C CA . PHE A 1 352 ? 6.697 -5.454 3.476 1.00 98.56 352 PHE A CA 1
ATOM 2673 C C . PHE A 1 352 ? 6.177 -6.074 4.771 1.00 98.56 352 PHE A C 1
ATOM 2675 O O . PHE A 1 352 ? 5.664 -7.191 4.768 1.00 98.56 352 PHE A O 1
ATOM 2682 N N . ALA A 1 353 ? 6.269 -5.326 5.873 1.00 97.81 353 ALA A N 1
ATOM 2683 C CA . ALA A 1 353 ? 5.663 -5.675 7.161 1.00 97.81 353 ALA A CA 1
ATOM 2684 C C . ALA A 1 353 ? 4.243 -5.097 7.286 1.00 97.81 353 ALA A C 1
ATOM 2686 O O . ALA A 1 353 ? 3.410 -5.611 8.028 1.00 97.81 353 ALA A O 1
ATOM 2687 N N . THR A 1 354 ? 3.958 -4.034 6.529 1.00 96.12 354 THR A N 1
ATOM 2688 C CA . THR A 1 354 ? 2.641 -3.423 6.339 1.00 96.12 354 THR A CA 1
ATOM 2689 C C . THR A 1 354 ? 2.517 -2.971 4.889 1.00 96.12 354 THR A C 1
ATOM 2691 O O . THR A 1 354 ? 3.524 -2.700 4.236 1.00 96.12 354 THR A O 1
ATOM 2694 N N . THR A 1 355 ? 1.294 -2.903 4.367 1.00 95.44 355 THR A N 1
ATOM 2695 C CA . THR A 1 355 ? 1.059 -2.423 2.996 1.00 95.44 355 THR A CA 1
ATOM 2696 C C . THR A 1 355 ? -0.015 -1.348 2.945 1.00 95.44 355 THR A C 1
ATOM 2698 O O . THR A 1 355 ? -0.991 -1.386 3.703 1.00 95.44 355 THR A O 1
ATOM 2701 N N . GLY A 1 356 ? 0.182 -0.390 2.038 1.00 94.62 356 GLY A N 1
ATOM 2702 C CA . GLY A 1 356 ? -0.866 0.504 1.554 1.00 94.62 356 GLY A CA 1
ATOM 2703 C C . GLY A 1 356 ? -1.670 -0.127 0.413 1.00 94.62 356 GLY A C 1
ATOM 2704 O O . GLY A 1 356 ? -1.566 -1.326 0.150 1.00 94.62 356 GLY A O 1
ATOM 2705 N N . GLU A 1 357 ? -2.472 0.690 -0.266 1.00 94.75 357 GLU A N 1
ATOM 2706 C CA . GLU A 1 357 ? -3.154 0.310 -1.507 1.00 94.75 357 GLU A CA 1
ATOM 2707 C C . GLU A 1 357 ? -2.133 0.074 -2.624 1.00 94.75 357 GLU A C 1
ATOM 2709 O O . GLU A 1 357 ? -1.252 0.906 -2.847 1.00 94.75 357 GLU A O 1
ATOM 2714 N N . TYR A 1 358 ? -2.217 -1.076 -3.299 1.00 95.94 358 TYR A N 1
ATOM 2715 C CA . TYR A 1 358 ? -1.369 -1.334 -4.459 1.00 95.94 358 TYR A CA 1
ATOM 2716 C C . TYR A 1 358 ? -1.779 -0.442 -5.636 1.00 95.94 358 TYR A C 1
ATOM 2718 O O . TYR A 1 358 ? -2.940 -0.063 -5.779 1.00 95.94 358 TYR A O 1
ATOM 2726 N N . PHE A 1 359 ? -0.855 -0.193 -6.559 1.00 96.44 359 PHE A N 1
ATOM 2727 C CA . PHE A 1 359 ? -1.129 0.534 -7.799 1.00 96.44 359 PHE A CA 1
ATOM 2728 C C . PHE A 1 359 ? -0.755 -0.307 -9.031 1.00 96.44 359 PHE A C 1
ATOM 2730 O O . PHE A 1 359 ? 0.056 -1.232 -8.920 1.00 96.44 359 PHE A O 1
ATOM 2737 N N . PRO A 1 360 ? -1.378 -0.064 -10.204 1.00 97.44 360 PRO A N 1
ATOM 2738 C CA . PRO A 1 360 ? -0.966 -0.696 -11.456 1.00 97.44 360 PRO A CA 1
ATOM 2739 C C . PRO A 1 360 ? 0.506 -0.413 -11.768 1.00 97.44 360 PRO A C 1
ATOM 2741 O O . PRO A 1 360 ? 0.917 0.744 -11.806 1.00 97.44 360 PRO A O 1
ATOM 2744 N N . ASN A 1 361 ? 1.284 -1.461 -12.025 1.00 97.75 361 ASN A N 1
ATOM 2745 C CA . ASN A 1 361 ? 2.662 -1.350 -12.487 1.00 97.75 361 ASN A CA 1
ATOM 2746 C C . ASN A 1 361 ? 3.022 -2.590 -13.315 1.00 97.75 361 ASN A C 1
ATOM 2748 O O . ASN A 1 361 ? 3.193 -3.676 -12.771 1.00 97.75 361 ASN A O 1
ATOM 2752 N N . ALA A 1 362 ? 3.145 -2.427 -14.634 1.00 97.81 362 ALA A N 1
ATOM 2753 C CA . ALA A 1 362 ? 3.440 -3.528 -15.553 1.00 97.81 362 ALA A CA 1
ATOM 2754 C C . ALA A 1 362 ? 4.832 -4.153 -15.344 1.00 97.81 362 ALA A C 1
ATOM 2756 O O . ALA A 1 362 ? 5.049 -5.291 -15.750 1.00 97.81 362 ALA A O 1
ATOM 2757 N N . LEU A 1 363 ? 5.750 -3.430 -14.696 1.00 98.00 363 LEU A N 1
ATOM 2758 C CA . LEU A 1 363 ? 7.103 -3.874 -14.362 1.00 98.00 363 LEU A CA 1
ATOM 2759 C C . LEU A 1 363 ? 7.194 -4.410 -12.926 1.00 98.00 363 LEU A C 1
ATOM 2761 O O . LEU A 1 363 ? 8.283 -4.499 -12.370 1.00 98.00 363 LEU A O 1
ATOM 2765 N N . ALA A 1 364 ? 6.067 -4.774 -12.311 1.00 98.44 364 ALA A N 1
ATOM 2766 C CA . ALA A 1 364 ? 6.052 -5.349 -10.976 1.00 98.44 364 ALA A CA 1
ATOM 2767 C C . ALA A 1 364 ? 5.129 -6.565 -10.854 1.00 98.44 364 ALA A C 1
ATOM 2769 O O . ALA A 1 364 ? 4.107 -6.682 -11.534 1.00 98.44 364 ALA A O 1
ATOM 2770 N N . ASP A 1 365 ? 5.489 -7.463 -9.945 1.00 98.56 365 ASP A N 1
ATOM 2771 C CA . ASP A 1 365 ? 4.670 -8.597 -9.536 1.00 98.56 365 ASP A CA 1
ATOM 2772 C C . ASP A 1 365 ? 4.642 -8.663 -8.011 1.00 98.56 365 ASP A C 1
ATOM 2774 O O . ASP A 1 365 ? 5.682 -8.790 -7.361 1.00 98.56 365 ASP A O 1
ATOM 2778 N N . SER A 1 366 ? 3.456 -8.531 -7.432 1.00 98.50 366 SER A N 1
ATOM 2779 C CA . SER A 1 366 ? 3.280 -8.464 -5.986 1.00 98.50 366 SER A CA 1
ATOM 2780 C C . SER A 1 366 ? 2.567 -9.696 -5.452 1.00 98.50 366 SER A C 1
ATOM 2782 O O . SER A 1 366 ? 1.886 -10.423 -6.171 1.00 98.50 366 SER A O 1
ATOM 2784 N N . GLY A 1 367 ? 2.648 -9.903 -4.145 1.00 98.31 367 GLY A N 1
ATOM 2785 C CA . GLY A 1 367 ? 1.829 -10.895 -3.464 1.00 98.31 367 GLY A CA 1
ATOM 2786 C C . GLY A 1 367 ? 1.710 -10.622 -1.977 1.00 98.31 367 GLY A C 1
ATOM 2787 O O . GLY A 1 367 ? 2.468 -9.841 -1.412 1.00 98.31 367 GLY A O 1
ATOM 2788 N N . GLY A 1 368 ? 0.728 -11.241 -1.332 1.00 98.00 368 GLY A N 1
ATOM 2789 C CA . GLY A 1 368 ? 0.434 -11.053 0.084 1.00 98.00 368 GLY A CA 1
ATOM 2790 C C . GLY A 1 368 ? 0.067 -12.361 0.765 1.00 98.00 368 GLY A C 1
ATOM 2791 O O . GLY A 1 368 ? -0.615 -13.203 0.182 1.00 98.00 368 GLY A O 1
ATOM 2792 N N . LYS A 1 369 ? 0.489 -12.526 2.017 1.00 98.06 369 LYS A N 1
ATOM 2793 C CA . LYS A 1 369 ? 0.082 -13.655 2.855 1.00 98.06 369 LYS A CA 1
ATOM 2794 C C . LYS A 1 369 ? -1.385 -13.537 3.217 1.00 98.06 369 LYS A C 1
ATOM 2796 O O . LYS A 1 369 ? -1.822 -12.490 3.672 1.00 98.06 369 LYS A O 1
ATOM 2801 N N . ARG A 1 370 ? -2.139 -14.621 3.120 1.00 97.12 370 ARG A N 1
ATOM 2802 C CA . ARG A 1 370 ? -3.518 -14.693 3.589 1.00 97.12 370 ARG A CA 1
ATOM 2803 C C . ARG A 1 370 ? -3.757 -15.938 4.401 1.00 97.12 370 ARG A C 1
ATOM 2805 O O . ARG A 1 370 ? -3.240 -17.007 4.102 1.00 97.12 370 ARG A O 1
ATOM 2812 N N . GLN A 1 371 ? -4.574 -15.776 5.422 1.00 95.75 371 GLN A N 1
ATOM 2813 C CA . GLN A 1 371 ? -5.041 -16.863 6.256 1.00 95.75 371 GLN A CA 1
ATOM 2814 C C . GLN A 1 371 ? -6.563 -16.850 6.202 1.00 95.75 371 GLN A C 1
ATOM 2816 O O . GLN A 1 371 ? -7.169 -15.808 6.457 1.00 95.75 371 GLN A O 1
ATOM 2821 N N . ASN A 1 372 ? -7.148 -17.973 5.795 1.00 87.19 372 ASN A N 1
ATOM 2822 C CA . ASN A 1 372 ? -8.595 -18.125 5.650 1.00 87.19 372 ASN A CA 1
ATOM 2823 C C . ASN A 1 372 ? -9.220 -18.761 6.886 1.00 87.19 372 ASN A C 1
ATOM 2825 O O . ASN A 1 372 ? -8.519 -19.566 7.545 1.00 87.19 372 ASN A O 1
#